Protein AF-L1INS4-F1 (afdb_monomer_lite)

Radius of gyration: 18.84 Å; chains: 1; bounding box: 46×42×59 Å

Sequence (218 aa):
MLQLSNEISPSQAQRFTLSLFDKLWEQYRQRVSYVRVYEDIVAKHQASFVNDHSPSMGIASIGRIFEALGYRAKECYQFEDKHLNAIYFQHPEPLFPKIFVSEIRVYELSEKNRNRILKSVSSHKSLLTDGLLQSIHNLHTTRSTSLDSLLERTLNCLQVVPWALPTLEDVQAVNEESQYAAWVLAVTIDVPVIWQGKVINCNWKYAYFELAQRDSFT

Foldseek 3Di:
DQDADDDDDDFLLRVLLVVLVVVVVVVLCVFVVCVVVVVVVCVVVVHDDAAAEDEFDDCVLVVLQVVLSQWDWDDWDADPVQQKIWTWIDHPRPRHHIYIYMDHPLVPDDPVLSVLLCVFCVQFDQLDDPVLSVVSNCSNVDPDDCSVVSSVSSSCNGQPDRTDAGAPVSLVVNCVVHVVSSVNSQRGQQRFHQDPNDTDTDRDPDDDDDDDDDDDDD

Organism: Guillardia theta (strain CCMP2712) (NCBI:txid905079)

Structure (mmCIF, N/CA/C/O backbone):
data_AF-L1INS4-F1
#
_entry.id   AF-L1INS4-F1
#
loop_
_atom_site.group_PDB
_atom_site.id
_atom_site.type_symbol
_atom_site.label_atom_id
_atom_site.label_alt_id
_atom_site.label_comp_id
_atom_site.label_asym_id
_atom_site.label_entity_id
_atom_site.label_seq_id
_atom_site.pdbx_PDB_ins_code
_atom_site.Cartn_x
_atom_site.Cartn_y
_atom_site.Cartn_z
_atom_site.occupancy
_atom_site.B_iso_or_equiv
_atom_site.auth_seq_id
_atom_site.auth_comp_id
_atom_site.auth_asym_id
_atom_site.auth_atom_id
_atom_site.pdbx_PDB_model_num
ATOM 1 N N . MET A 1 1 ? 5.019 -15.506 -13.479 1.00 40.00 1 MET A N 1
ATOM 2 C CA . MET A 1 1 ? 6.312 -15.111 -14.072 1.00 40.00 1 MET A CA 1
ATOM 3 C C . MET A 1 1 ? 5.994 -14.401 -15.377 1.00 40.00 1 MET A C 1
ATOM 5 O O . MET A 1 1 ? 5.561 -15.053 -16.319 1.00 40.00 1 MET A O 1
ATOM 9 N N . LEU A 1 2 ? 6.062 -13.069 -15.378 1.00 43.03 2 LEU A N 1
ATOM 10 C CA . LEU A 1 2 ? 5.780 -12.245 -16.556 1.00 43.03 2 LEU A CA 1
ATOM 11 C C . LEU A 1 2 ? 6.915 -12.453 -17.571 1.00 43.03 2 LEU A C 1
ATOM 13 O O . LEU A 1 2 ? 8.067 -12.151 -17.266 1.00 43.03 2 LEU A O 1
ATOM 17 N N . GLN A 1 3 ? 6.617 -13.002 -18.748 1.00 44.41 3 GLN A N 1
ATOM 18 C CA . GLN A 1 3 ? 7.576 -13.076 -19.852 1.00 44.41 3 GLN A CA 1
ATOM 19 C C . GLN A 1 3 ? 7.346 -11.883 -20.779 1.00 44.41 3 GLN A C 1
ATOM 21 O O . GLN A 1 3 ? 6.252 -11.708 -21.307 1.00 44.41 3 GLN A O 1
ATOM 26 N N . LEU A 1 4 ? 8.371 -11.041 -20.928 1.00 48.59 4 LEU A N 1
ATOM 27 C CA . LEU A 1 4 ? 8.355 -9.897 -21.839 1.00 48.59 4 LEU A CA 1
ATOM 28 C C . LEU A 1 4 ? 8.504 -10.368 -23.296 1.00 48.59 4 LEU A C 1
ATOM 30 O O . LEU A 1 4 ? 9.149 -11.383 -23.554 1.00 48.59 4 LEU A O 1
ATOM 34 N N . SER A 1 5 ? 7.894 -9.648 -24.241 1.00 47.28 5 SER A N 1
ATOM 35 C CA . SER A 1 5 ? 7.863 -9.988 -25.672 1.00 47.28 5 SER A CA 1
ATOM 36 C C . SER A 1 5 ? 9.255 -10.152 -26.308 1.00 47.28 5 SER A C 1
ATOM 38 O O . SER A 1 5 ? 10.192 -9.428 -25.978 1.00 47.28 5 SER A O 1
ATOM 40 N N . ASN A 1 6 ? 9.348 -11.059 -27.285 1.00 44.91 6 ASN A N 1
ATOM 41 C CA . ASN A 1 6 ? 10.567 -11.630 -27.883 1.00 44.91 6 ASN A CA 1
ATOM 42 C C . ASN A 1 6 ? 11.509 -10.705 -28.692 1.00 44.91 6 ASN A C 1
ATOM 44 O O . ASN A 1 6 ? 12.375 -11.232 -29.385 1.00 44.91 6 ASN A O 1
ATOM 48 N N . GLU A 1 7 ? 11.421 -9.373 -28.627 1.00 50.88 7 GLU A N 1
ATOM 49 C CA . GLU A 1 7 ? 12.251 -8.519 -29.507 1.00 50.88 7 GLU A CA 1
ATOM 50 C C . GLU A 1 7 ? 13.297 -7.635 -28.811 1.00 50.88 7 GLU A C 1
ATOM 52 O O . GLU A 1 7 ? 14.252 -7.225 -29.467 1.00 50.88 7 GLU A O 1
ATOM 57 N N . ILE A 1 8 ? 13.235 -7.401 -27.493 1.00 59.38 8 ILE A N 1
ATOM 58 C CA . ILE A 1 8 ? 14.279 -6.650 -26.768 1.00 59.38 8 ILE A CA 1
ATOM 59 C C . ILE A 1 8 ? 14.438 -7.218 -25.352 1.00 59.38 8 ILE A C 1
ATOM 61 O O . ILE A 1 8 ? 13.473 -7.313 -24.598 1.00 59.38 8 ILE A O 1
ATOM 65 N N . SER A 1 9 ? 15.667 -7.584 -24.966 1.00 73.88 9 SER A N 1
ATOM 66 C CA . SER A 1 9 ? 15.968 -7.978 -23.581 1.00 73.88 9 SER A CA 1
ATOM 67 C C . SER A 1 9 ? 15.621 -6.825 -22.629 1.00 73.88 9 SER A C 1
ATOM 69 O O . SER A 1 9 ? 16.040 -5.696 -22.900 1.00 73.88 9 SER A O 1
ATOM 71 N N . PRO A 1 10 ? 14.894 -7.065 -21.519 1.00 82.25 10 PRO A N 1
ATOM 72 C CA . PRO A 1 10 ? 14.460 -5.995 -20.628 1.00 82.25 10 PRO A CA 1
ATOM 73 C C . PRO A 1 10 ? 15.615 -5.108 -20.171 1.00 82.25 10 PRO A C 1
ATOM 75 O O . PRO A 1 10 ? 16.728 -5.577 -19.921 1.00 82.25 10 PRO A O 1
ATOM 78 N N . SER A 1 11 ? 15.353 -3.821 -19.981 1.00 89.25 11 SER A N 1
ATOM 79 C CA . SER A 1 11 ? 16.303 -2.929 -19.324 1.00 89.25 11 SER A CA 1
ATOM 80 C C . SER A 1 11 ? 16.544 -3.360 -17.871 1.00 89.25 11 SER A C 1
ATOM 82 O O . SER A 1 11 ? 15.780 -4.123 -17.274 1.00 89.25 11 SER A O 1
ATOM 84 N N . GLN A 1 12 ? 17.610 -2.850 -17.255 1.00 89.56 12 GLN A N 1
ATOM 85 C CA . GLN A 1 12 ? 17.873 -3.093 -15.835 1.00 89.56 12 GLN A CA 1
ATOM 86 C C . GLN A 1 12 ? 16.741 -2.583 -14.934 1.00 89.56 12 GLN A C 1
ATOM 88 O O . GLN A 1 12 ? 16.385 -3.261 -13.974 1.00 89.56 12 GLN A O 1
ATOM 93 N N . ALA A 1 13 ? 16.141 -1.439 -15.273 1.00 90.69 13 ALA A N 1
ATOM 94 C CA . ALA A 1 13 ? 14.985 -0.906 -14.560 1.00 90.69 13 ALA A CA 1
ATOM 95 C C . ALA A 1 13 ? 13.759 -1.823 -14.699 1.00 90.69 13 ALA A C 1
ATOM 97 O O . ALA A 1 13 ? 13.072 -2.087 -13.713 1.00 90.69 13 ALA A O 1
ATOM 98 N N . GLN A 1 14 ? 13.525 -2.380 -15.893 1.00 91.50 14 GLN A N 1
ATOM 99 C CA . GLN A 1 14 ? 12.444 -3.342 -16.116 1.00 91.50 14 GLN A CA 1
ATOM 100 C C . GLN A 1 14 ? 12.679 -4.640 -15.334 1.00 91.50 14 GLN A C 1
ATOM 102 O O . GLN A 1 14 ? 11.771 -5.100 -14.649 1.00 91.50 14 GLN A O 1
ATOM 107 N N . ARG A 1 15 ? 13.899 -5.197 -15.352 1.00 92.00 15 ARG A N 1
ATOM 108 C CA . ARG A 1 15 ? 14.247 -6.376 -14.536 1.00 92.00 15 ARG A CA 1
ATOM 109 C C . ARG A 1 15 ? 14.064 -6.120 -13.042 1.00 92.00 15 ARG A C 1
ATOM 111 O O . ARG A 1 15 ? 13.475 -6.946 -12.362 1.00 92.00 15 ARG A O 1
ATOM 118 N N . PHE A 1 16 ? 14.521 -4.972 -12.545 1.00 93.38 16 PHE A N 1
ATOM 119 C CA . PHE A 1 16 ? 14.327 -4.583 -11.147 1.00 93.38 16 PHE A CA 1
ATOM 120 C C . PHE A 1 16 ? 12.837 -4.498 -10.788 1.00 93.38 16 PHE A C 1
ATOM 122 O O . PHE A 1 16 ? 12.416 -5.018 -9.760 1.00 93.38 16 PHE A O 1
ATOM 129 N N . THR A 1 17 ? 12.034 -3.887 -11.662 1.00 92.19 17 THR A N 1
ATOM 130 C CA . THR A 1 17 ? 10.580 -3.758 -11.491 1.00 92.19 17 THR A CA 1
ATOM 131 C C . THR A 1 17 ? 9.889 -5.124 -11.476 1.00 92.19 17 THR A C 1
ATOM 133 O O . THR A 1 17 ? 9.035 -5.362 -10.626 1.00 92.19 17 THR A O 1
ATOM 136 N N . LEU A 1 18 ? 10.281 -6.044 -12.364 1.00 90.81 18 LEU A N 1
ATOM 137 C CA . LEU A 1 18 ? 9.795 -7.428 -12.355 1.00 90.81 18 LEU A CA 1
ATOM 138 C C . LEU A 1 18 ? 10.118 -8.121 -11.027 1.00 90.81 18 LEU A C 1
ATOM 140 O O . LEU A 1 18 ? 9.209 -8.634 -10.381 1.00 90.81 18 LEU A O 1
ATOM 144 N N . SER A 1 19 ? 11.376 -8.056 -10.577 1.00 92.19 19 SER A N 1
ATOM 145 C CA . SER A 1 19 ? 11.792 -8.642 -9.297 1.00 92.19 19 SER A CA 1
ATOM 146 C C . SER A 1 19 ? 11.030 -8.052 -8.106 1.00 92.19 19 SER A C 1
ATOM 148 O O . SER A 1 19 ? 10.690 -8.779 -7.174 1.00 92.19 19 SER A O 1
ATOM 150 N N . LEU A 1 20 ? 10.731 -6.749 -8.133 1.00 91.50 20 LEU A N 1
ATOM 151 C CA . LEU A 1 20 ? 9.909 -6.081 -7.122 1.00 91.50 20 LEU A CA 1
ATOM 152 C C . LEU A 1 20 ? 8.498 -6.672 -7.072 1.00 91.50 20 LEU A C 1
ATOM 154 O O . LEU A 1 20 ? 8.034 -7.035 -5.991 1.00 91.50 20 LEU A O 1
ATOM 158 N N . PHE A 1 21 ? 7.831 -6.822 -8.218 1.00 89.62 21 PHE A N 1
ATOM 159 C CA . PHE A 1 21 ? 6.502 -7.433 -8.263 1.00 89.62 21 PHE A CA 1
ATOM 160 C C . PHE A 1 21 ? 6.506 -8.906 -7.884 1.00 89.62 21 PHE A C 1
ATOM 162 O O . PHE A 1 21 ? 5.610 -9.329 -7.159 1.00 89.62 21 PHE A O 1
ATOM 169 N N . ASP A 1 22 ? 7.505 -9.674 -8.316 1.00 88.56 22 ASP A N 1
ATOM 170 C CA . ASP A 1 22 ? 7.624 -11.084 -7.944 1.00 88.56 22 ASP A CA 1
ATOM 171 C C . ASP A 1 22 ? 7.756 -11.228 -6.420 1.00 88.56 22 ASP A C 1
ATOM 173 O O . ASP A 1 22 ? 7.053 -12.034 -5.812 1.00 88.56 22 ASP A O 1
ATOM 177 N N . LYS A 1 23 ? 8.563 -10.381 -5.769 1.00 89.62 23 LYS A N 1
ATOM 178 C CA . LYS A 1 23 ? 8.715 -10.376 -4.304 1.00 89.62 23 LYS A CA 1
ATOM 179 C C . LYS A 1 23 ? 7.456 -9.912 -3.570 1.00 89.62 23 LYS A C 1
ATOM 181 O O . LYS A 1 23 ? 7.098 -10.495 -2.546 1.00 89.62 23 LYS A O 1
ATOM 186 N N . LEU A 1 24 ? 6.763 -8.893 -4.081 1.00 85.94 24 LEU A N 1
ATOM 187 C CA . LEU A 1 24 ? 5.468 -8.465 -3.537 1.00 85.94 24 LEU A CA 1
ATOM 188 C C . LEU A 1 24 ? 4.424 -9.585 -3.654 1.00 85.94 24 LEU A C 1
ATOM 190 O O . LEU A 1 24 ? 3.717 -9.871 -2.687 1.00 85.94 24 LEU A O 1
ATOM 194 N N . TRP A 1 25 ? 4.382 -10.268 -4.800 1.00 84.25 25 TRP A N 1
ATOM 195 C CA . TRP A 1 25 ? 3.496 -11.402 -5.042 1.00 84.25 25 TRP A CA 1
ATOM 196 C C . TRP A 1 25 ? 3.805 -12.580 -4.115 1.00 84.25 25 TRP A C 1
ATOM 198 O O . TRP A 1 25 ? 2.889 -13.113 -3.490 1.00 84.25 25 TRP A O 1
ATOM 208 N N . GLU A 1 26 ? 5.081 -12.954 -3.970 1.00 86.12 26 GLU A N 1
ATOM 209 C CA . GLU A 1 26 ? 5.544 -14.015 -3.064 1.00 86.12 26 GLU A CA 1
ATOM 210 C C . GLU A 1 26 ? 5.074 -13.793 -1.624 1.00 86.12 26 GLU A C 1
ATOM 212 O O . GLU A 1 26 ? 4.630 -14.731 -0.960 1.00 86.12 26 GLU A O 1
ATOM 217 N N . GLN A 1 27 ? 5.122 -12.556 -1.136 1.00 80.69 27 GLN A N 1
ATOM 218 C CA . GLN A 1 27 ? 4.629 -12.248 0.202 1.00 80.69 27 GLN A CA 1
ATOM 219 C C . GLN A 1 27 ? 3.107 -12.241 0.282 1.00 80.69 27 GLN A C 1
ATOM 221 O O . GLN A 1 27 ? 2.532 -12.756 1.243 1.00 80.69 27 GLN A O 1
ATOM 226 N N . TYR A 1 28 ? 2.441 -11.683 -0.726 1.00 80.62 28 TYR A N 1
ATOM 227 C CA . TYR A 1 28 ? 0.988 -11.655 -0.777 1.00 80.62 28 TYR A CA 1
ATOM 228 C C . TYR A 1 28 ? 0.399 -13.074 -0.732 1.00 80.62 28 TYR A C 1
ATOM 230 O O . TYR A 1 28 ? -0.433 -13.361 0.128 1.00 80.62 28 TYR A O 1
ATOM 238 N N . ARG A 1 29 ? 0.909 -14.011 -1.545 1.00 80.31 29 ARG A N 1
ATOM 239 C CA . ARG A 1 29 ? 0.463 -15.423 -1.559 1.00 80.31 29 ARG A CA 1
ATOM 240 C C . ARG A 1 29 ? 0.794 -16.210 -0.285 1.00 80.31 29 ARG A C 1
ATOM 242 O O . ARG A 1 29 ? 0.240 -17.288 -0.059 1.00 80.31 29 ARG A O 1
ATOM 249 N N . GLN A 1 30 ? 1.747 -15.739 0.521 1.00 81.50 30 GLN A N 1
ATOM 250 C CA . GLN A 1 30 ? 2.020 -16.319 1.839 1.00 81.50 30 GLN A CA 1
ATOM 251 C C . GLN A 1 30 ? 0.964 -15.889 2.854 1.00 81.50 30 GLN A C 1
ATOM 253 O O . GLN A 1 30 ? 0.577 -16.694 3.697 1.00 81.50 30 GLN A O 1
ATOM 258 N N . ARG A 1 31 ? 0.479 -14.648 2.749 1.00 73.94 31 ARG A N 1
ATOM 259 C CA . ARG A 1 31 ? -0.551 -14.090 3.631 1.00 73.94 31 ARG A CA 1
ATOM 260 C C . ARG A 1 31 ? -1.945 -14.579 3.228 1.00 73.94 31 ARG A C 1
ATOM 262 O O . ARG A 1 31 ? -2.702 -15.052 4.068 1.00 73.94 31 ARG A O 1
ATOM 269 N N . VAL A 1 32 ? -2.280 -14.522 1.942 1.00 76.06 32 VAL A N 1
ATOM 270 C CA . VAL A 1 32 ? -3.614 -14.860 1.428 1.00 76.06 32 VAL A CA 1
ATOM 271 C C . VAL A 1 32 ? -3.630 -16.301 0.929 1.00 76.06 32 VAL A C 1
ATOM 273 O O . VAL A 1 32 ? -3.412 -16.582 -0.246 1.00 76.06 32 VAL A O 1
ATOM 276 N N . SER A 1 33 ? -3.883 -17.240 1.841 1.00 73.06 33 SER A N 1
ATOM 277 C CA . SER A 1 33 ? -3.776 -18.682 1.575 1.00 73.06 33 SER A CA 1
ATOM 278 C C . SER A 1 33 ? -4.644 -19.178 0.411 1.00 73.06 33 SER A C 1
ATOM 280 O O . SER A 1 33 ? -4.233 -20.092 -0.304 1.00 73.06 33 SER A O 1
ATOM 282 N N . TYR A 1 34 ? -5.804 -18.558 0.170 1.00 73.25 34 TYR A N 1
ATOM 283 C CA . TYR A 1 34 ? -6.724 -18.963 -0.898 1.00 73.25 34 TYR A CA 1
ATOM 284 C C . TYR A 1 34 ? -6.196 -18.657 -2.313 1.00 73.25 34 TYR A C 1
ATOM 286 O O . TYR A 1 34 ? -6.628 -19.285 -3.275 1.00 73.25 34 TYR A O 1
ATOM 294 N N . VAL A 1 35 ? -5.199 -17.775 -2.459 1.00 76.88 35 VAL A N 1
ATOM 295 C CA . VAL A 1 35 ? -4.515 -17.528 -3.746 1.00 76.88 35 VAL A CA 1
ATOM 296 C C . VAL A 1 35 ? -3.962 -18.825 -4.335 1.00 76.88 35 VAL A C 1
ATOM 298 O O . VAL A 1 35 ? -4.064 -19.050 -5.537 1.00 76.88 35 VAL A O 1
ATOM 301 N N . ARG A 1 36 ? -3.454 -19.720 -3.481 1.00 76.62 36 ARG A N 1
ATOM 302 C CA . ARG A 1 36 ? -2.876 -21.003 -3.906 1.00 76.62 36 ARG A CA 1
ATOM 303 C C . ARG A 1 36 ? -3.899 -21.901 -4.598 1.00 76.62 36 ARG A C 1
ATOM 305 O O . ARG A 1 36 ? -3.557 -22.591 -5.548 1.00 76.62 36 ARG A O 1
ATOM 312 N N . VAL A 1 37 ? -5.162 -21.839 -4.168 1.00 79.25 37 VAL A N 1
ATOM 313 C CA . VAL A 1 37 ? -6.263 -22.585 -4.798 1.00 79.25 37 VAL A CA 1
ATOM 314 C C . VAL A 1 37 ? -6.447 -22.133 -6.247 1.00 79.25 37 VAL A C 1
ATOM 316 O O . VAL A 1 37 ? -6.607 -22.963 -7.138 1.00 79.25 37 VAL A O 1
ATOM 319 N N . TYR A 1 38 ? -6.381 -20.825 -6.502 1.00 76.88 38 TYR A N 1
ATOM 320 C CA . TYR A 1 38 ? -6.483 -20.284 -7.856 1.00 76.88 38 TYR A CA 1
ATOM 321 C C . TYR A 1 38 ? -5.240 -20.575 -8.697 1.00 76.88 38 TYR A C 1
ATOM 323 O O . TYR A 1 38 ? -5.382 -20.932 -9.864 1.00 76.88 38 TYR A O 1
ATOM 331 N N . GLU A 1 39 ? -4.039 -20.483 -8.122 1.00 79.44 39 GLU A N 1
ATOM 332 C CA . GLU A 1 39 ? -2.800 -20.852 -8.818 1.00 79.44 39 GLU A CA 1
ATOM 333 C C . GLU A 1 39 ? -2.837 -22.309 -9.300 1.00 79.44 39 GLU A C 1
ATOM 335 O O . GLU A 1 39 ? -2.500 -22.576 -10.453 1.00 79.44 39 GLU A O 1
ATOM 340 N N . ASP A 1 40 ? -3.324 -23.232 -8.466 1.00 80.94 40 ASP A N 1
ATOM 341 C CA . ASP A 1 40 ? -3.488 -24.639 -8.837 1.00 80.94 40 ASP A CA 1
ATOM 342 C C . ASP A 1 40 ? -4.489 -24.817 -9.989 1.00 80.94 40 ASP A C 1
ATOM 344 O O . ASP A 1 40 ? -4.259 -25.618 -10.899 1.00 80.94 40 ASP A O 1
ATOM 348 N N . ILE A 1 41 ? -5.604 -24.075 -9.978 1.00 81.19 41 ILE A N 1
ATOM 349 C CA . ILE A 1 41 ? -6.602 -24.105 -11.059 1.00 81.19 41 ILE A CA 1
ATOM 350 C C . ILE A 1 41 ? -5.994 -23.579 -12.364 1.00 81.19 41 ILE A C 1
ATOM 352 O O . ILE A 1 41 ? -6.137 -24.224 -13.402 1.00 81.19 41 ILE A O 1
ATOM 356 N N . VAL A 1 42 ? -5.295 -22.445 -12.321 1.00 79.25 42 VAL A N 1
ATOM 357 C CA . VAL A 1 42 ? -4.652 -21.817 -13.487 1.00 79.25 42 VAL A CA 1
ATOM 358 C C . VAL A 1 42 ? -3.583 -22.737 -14.080 1.00 79.25 42 VAL A C 1
ATOM 360 O O . VAL A 1 42 ? -3.587 -22.983 -15.288 1.00 79.25 42 VAL A O 1
ATOM 363 N N . ALA A 1 43 ? -2.729 -23.321 -13.233 1.00 78.56 43 ALA A N 1
ATOM 364 C CA . ALA A 1 43 ? -1.682 -24.249 -13.653 1.00 78.56 43 ALA A CA 1
ATOM 365 C C . ALA A 1 43 ? -2.256 -25.512 -14.314 1.00 78.56 43 ALA A C 1
ATOM 367 O O . ALA A 1 43 ? -1.760 -25.939 -15.358 1.00 78.56 43 ALA A O 1
ATOM 368 N N . LYS A 1 44 ? -3.340 -26.079 -13.762 1.00 82.81 44 LYS A N 1
ATOM 369 C CA . LYS A 1 44 ? -4.042 -27.233 -14.356 1.00 82.81 44 LYS A CA 1
ATOM 370 C C . LYS A 1 44 ? -4.555 -26.959 -15.769 1.00 82.81 44 LYS A C 1
ATOM 372 O O . LYS A 1 44 ? -4.594 -27.882 -16.575 1.00 82.81 44 LYS A O 1
ATOM 377 N N . HIS A 1 45 ? -4.922 -25.715 -16.071 1.00 82.06 45 HIS A N 1
ATOM 378 C CA . HIS A 1 45 ? -5.438 -25.311 -17.381 1.00 82.06 45 HIS A CA 1
ATOM 379 C C . HIS A 1 45 ? -4.361 -24.714 -18.301 1.00 82.06 45 HIS A C 1
ATOM 381 O O . HIS A 1 45 ? -4.706 -24.138 -19.328 1.00 82.06 45 HIS A O 1
ATOM 387 N N . GLN A 1 46 ? -3.070 -24.840 -17.954 1.00 77.81 46 GLN A N 1
ATOM 388 C CA . GLN A 1 46 ? -1.941 -24.289 -18.722 1.00 77.81 46 GLN A CA 1
ATOM 389 C C . GLN A 1 46 ? -2.062 -22.778 -19.009 1.00 77.81 46 GLN A C 1
ATOM 391 O O . GLN A 1 46 ? -1.519 -22.276 -19.992 1.00 77.81 46 GLN A O 1
ATOM 396 N N . ALA A 1 47 ? -2.765 -22.046 -18.143 1.00 70.12 47 ALA A N 1
ATOM 397 C CA . ALA A 1 47 ? -2.906 -20.600 -18.236 1.00 70.12 47 ALA A CA 1
ATOM 398 C C . ALA A 1 47 ? -1.815 -19.889 -17.414 1.00 70.12 47 ALA A C 1
ATOM 400 O O . ALA A 1 47 ? -1.189 -20.477 -16.529 1.00 70.12 47 ALA A O 1
ATOM 401 N N . SER A 1 48 ? -1.584 -18.605 -17.696 1.00 58.28 48 SER A N 1
ATOM 402 C CA . SER A 1 48 ? -0.623 -17.769 -16.968 1.00 58.28 48 SER A CA 1
ATOM 403 C C . SER A 1 48 ? -1.323 -16.678 -16.170 1.00 58.28 48 SER A C 1
ATOM 405 O O . SER A 1 48 ? -2.205 -15.994 -16.685 1.00 58.28 48 SER A O 1
ATOM 407 N N . PHE A 1 49 ? -0.878 -16.470 -14.933 1.00 58.16 49 PHE A N 1
ATOM 408 C CA . PHE A 1 49 ? -1.345 -15.375 -14.093 1.00 58.16 49 PHE A CA 1
ATOM 409 C C . PHE A 1 49 ? -0.588 -14.073 -14.395 1.00 58.16 49 PHE A C 1
ATOM 411 O O . PHE A 1 49 ? 0.646 -14.064 -14.469 1.00 58.16 49 PHE A O 1
ATOM 418 N N . VAL A 1 50 ? -1.338 -12.979 -14.526 1.00 56.81 50 VAL A N 1
ATOM 419 C CA . VAL A 1 50 ? -0.830 -11.613 -14.686 1.00 56.81 50 VAL A CA 1
ATOM 420 C C . VAL A 1 50 ? -1.442 -10.773 -13.571 1.00 56.81 50 VAL A C 1
ATOM 422 O O . VAL A 1 50 ? -2.662 -10.698 -13.456 1.00 56.81 50 VAL A O 1
ATOM 425 N N . ASN A 1 51 ? -0.594 -10.163 -12.740 1.00 53.16 51 ASN A N 1
ATOM 426 C CA . ASN A 1 51 ? -1.057 -9.209 -11.734 1.00 53.16 51 ASN A CA 1
ATOM 427 C C . ASN A 1 51 ? -1.733 -8.027 -12.440 1.00 53.16 51 ASN A C 1
ATOM 429 O O . ASN A 1 51 ? -1.172 -7.474 -13.383 1.00 53.16 51 ASN A O 1
ATOM 433 N N . ASP A 1 52 ? -2.921 -7.631 -11.987 1.00 38.50 52 ASP A N 1
ATOM 434 C CA . ASP A 1 52 ? -3.632 -6.484 -12.561 1.00 38.50 52 ASP A CA 1
ATOM 435 C C . ASP A 1 52 ? -3.328 -5.186 -11.796 1.00 38.50 52 ASP A C 1
ATOM 437 O O . ASP A 1 52 ? -3.040 -4.169 -12.434 1.00 38.50 52 ASP A O 1
ATOM 441 N N . HIS A 1 53 ? -3.336 -5.246 -10.455 1.00 57.31 53 HIS A N 1
ATOM 442 C CA . HIS A 1 53 ? -3.049 -4.135 -9.542 1.00 57.31 53 HIS A CA 1
ATOM 443 C C . HIS A 1 53 ? -2.557 -4.593 -8.153 1.00 57.31 53 HIS A C 1
ATOM 445 O O . HIS A 1 53 ? -2.684 -5.759 -7.792 1.00 57.31 53 HIS A O 1
ATOM 451 N N . SER A 1 54 ? -1.969 -3.673 -7.371 1.00 38.84 54 SER A N 1
ATOM 452 C CA . SER A 1 54 ? -1.490 -3.913 -5.997 1.00 38.84 54 SER A CA 1
ATOM 453 C C . SER A 1 54 ? -1.745 -2.689 -5.098 1.00 38.84 54 SER A C 1
ATOM 455 O O . SER A 1 54 ? -1.276 -1.606 -5.454 1.00 38.84 54 SER A O 1
ATOM 457 N N . PRO A 1 55 ? -2.405 -2.834 -3.931 1.00 39.72 55 PRO A N 1
ATOM 458 C CA . PRO A 1 55 ? -2.612 -1.744 -2.973 1.00 39.72 55 PRO A CA 1
ATOM 459 C C . PRO A 1 55 ? -1.392 -1.526 -2.060 1.00 39.72 55 PRO A C 1
ATOM 461 O O . PRO A 1 55 ? -0.631 -2.456 -1.795 1.00 39.72 55 PRO A O 1
ATOM 464 N N . SER A 1 56 ? -1.200 -0.304 -1.554 1.00 44.38 56 SER A N 1
ATOM 465 C CA . SER A 1 56 ? -0.284 0.051 -0.444 1.00 44.38 56 SER A CA 1
ATOM 466 C C . SER A 1 56 ? -0.591 1.493 0.045 1.00 44.38 56 SER A C 1
ATOM 468 O O . SER A 1 56 ? -1.413 2.116 -0.609 1.00 44.38 56 SER A O 1
ATOM 470 N N . MET A 1 57 ? 0.016 1.965 1.166 1.00 59.22 57 MET A N 1
ATOM 471 C CA . MET A 1 57 ? 0.125 3.336 1.790 1.00 59.22 57 MET A CA 1
ATOM 472 C C . MET A 1 57 ? -0.476 4.604 1.089 1.00 59.22 57 MET A C 1
ATOM 474 O O . MET A 1 57 ? -1.051 4.576 0.017 1.00 59.22 57 MET A O 1
ATOM 478 N N . GLY A 1 58 ? -0.329 5.793 1.697 1.00 70.81 58 GLY A N 1
ATOM 479 C CA . GLY A 1 58 ? -0.801 7.053 1.091 1.00 70.81 58 GLY A CA 1
ATOM 480 C C . GLY A 1 58 ? -0.295 7.269 -0.346 1.00 70.81 58 GLY A C 1
ATOM 481 O O . GLY A 1 58 ? 0.860 6.950 -0.661 1.00 70.81 58 GLY A O 1
ATOM 482 N N . ILE A 1 59 ? -1.153 7.839 -1.198 1.00 81.12 59 ILE A N 1
ATOM 483 C CA . ILE A 1 59 ? -0.983 7.907 -2.659 1.00 81.12 59 ILE A CA 1
ATOM 484 C C . ILE A 1 59 ? 0.352 8.551 -3.038 1.00 81.12 59 ILE A C 1
ATOM 486 O O . ILE A 1 59 ? 1.073 8.036 -3.893 1.00 81.12 59 ILE A O 1
ATOM 490 N N . ALA A 1 60 ? 0.726 9.637 -2.358 1.00 84.44 60 ALA A N 1
ATOM 491 C CA . ALA A 1 60 ? 1.952 10.377 -2.645 1.00 84.44 60 ALA A CA 1
ATOM 492 C C . ALA A 1 60 ? 3.232 9.548 -2.424 1.00 84.44 60 ALA A C 1
ATOM 494 O O . ALA A 1 60 ? 4.151 9.598 -3.239 1.00 84.44 60 ALA A O 1
ATOM 495 N N . SER A 1 61 ? 3.316 8.776 -1.338 1.00 81.69 61 SER A N 1
ATOM 496 C CA . SER A 1 61 ? 4.541 8.039 -0.997 1.00 81.69 61 SER A CA 1
ATOM 497 C C . SER A 1 61 ? 4.804 6.900 -1.979 1.00 81.69 61 SER A C 1
ATOM 499 O O . SER A 1 61 ? 5.926 6.722 -2.447 1.00 81.69 61 SER A O 1
ATOM 501 N N . ILE A 1 62 ? 3.765 6.148 -2.331 1.00 85.12 62 ILE A N 1
ATOM 502 C CA . ILE A 1 62 ? 3.891 5.020 -3.259 1.00 85.12 62 ILE A CA 1
ATOM 503 C C . ILE A 1 62 ? 3.986 5.474 -4.696 1.00 85.12 62 ILE A C 1
ATOM 505 O O . ILE A 1 62 ? 4.795 4.927 -5.447 1.00 85.12 62 ILE A O 1
ATOM 509 N N . GLY A 1 63 ? 3.205 6.494 -5.060 1.00 89.25 63 GLY A N 1
ATOM 510 C CA . GLY A 1 63 ? 3.265 7.103 -6.379 1.00 89.25 63 GLY A CA 1
ATOM 511 C C . GLY A 1 63 ? 4.702 7.451 -6.744 1.00 89.25 63 GLY A C 1
ATOM 512 O O . GLY A 1 63 ? 5.186 6.998 -7.774 1.00 89.25 63 GLY A O 1
ATOM 513 N N . ARG A 1 64 ? 5.442 8.101 -5.833 1.00 91.62 64 ARG A N 1
ATOM 514 C CA . ARG A 1 64 ? 6.854 8.464 -6.048 1.00 91.62 64 ARG A CA 1
ATOM 515 C C . ARG A 1 64 ? 7.770 7.266 -6.323 1.00 91.62 64 ARG A C 1
ATOM 517 O O . ARG A 1 64 ? 8.662 7.375 -7.163 1.00 91.62 64 ARG A O 1
ATOM 524 N N . ILE A 1 65 ? 7.576 6.130 -5.641 1.00 92.44 65 ILE A N 1
ATOM 525 C CA . ILE A 1 65 ? 8.374 4.909 -5.875 1.00 92.44 65 ILE A CA 1
ATOM 526 C C . ILE A 1 65 ? 8.136 4.401 -7.298 1.00 92.44 65 ILE A C 1
ATOM 528 O O . ILE A 1 65 ? 9.087 4.148 -8.037 1.00 92.44 65 ILE A O 1
ATOM 532 N N . PHE A 1 66 ? 6.873 4.278 -7.701 1.00 93.69 66 PHE A N 1
ATOM 533 C CA . PHE A 1 66 ? 6.539 3.746 -9.019 1.00 93.69 66 PHE A CA 1
ATOM 534 C C . PHE A 1 66 ? 6.816 4.741 -10.149 1.00 93.69 66 PHE A C 1
ATOM 536 O O . PHE A 1 66 ? 7.242 4.335 -11.229 1.00 93.69 66 PHE A O 1
ATOM 543 N N . GLU A 1 67 ? 6.684 6.043 -9.911 1.00 95.00 67 GLU A N 1
ATOM 544 C CA . GLU A 1 67 ? 7.114 7.088 -10.845 1.00 95.00 67 GLU A CA 1
ATOM 545 C C . GLU A 1 67 ? 8.617 7.018 -11.126 1.00 95.00 67 GLU A C 1
ATOM 547 O O . GLU A 1 67 ? 9.027 7.114 -12.289 1.00 95.00 67 GLU A O 1
ATOM 552 N N . ALA A 1 68 ? 9.436 6.772 -10.095 1.00 94.62 68 ALA A N 1
ATOM 553 C CA . ALA A 1 68 ? 10.870 6.532 -10.253 1.00 94.62 68 ALA A CA 1
ATOM 554 C C . ALA A 1 68 ? 11.164 5.265 -11.080 1.00 94.62 68 ALA A C 1
ATOM 5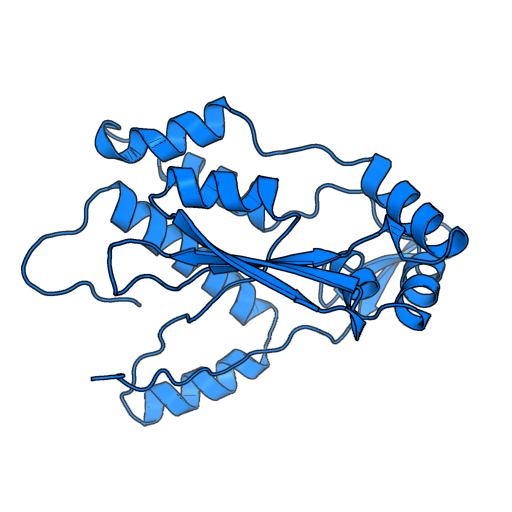56 O O . ALA A 1 68 ? 12.171 5.225 -11.784 1.00 94.62 68 ALA A O 1
ATOM 557 N N . LEU A 1 69 ? 10.262 4.276 -11.059 1.00 94.62 69 LEU A N 1
ATOM 558 C CA . LEU A 1 69 ? 10.297 3.068 -11.898 1.00 94.62 69 LEU A CA 1
ATOM 559 C C . LEU A 1 69 ? 9.688 3.265 -13.299 1.00 94.62 69 LEU A C 1
ATOM 561 O O . LEU A 1 69 ? 9.584 2.306 -14.056 1.00 94.62 69 LEU A O 1
ATOM 565 N N . GLY A 1 70 ? 9.287 4.484 -13.668 1.00 95.00 70 GLY A N 1
ATOM 566 C CA . GLY A 1 70 ? 8.770 4.795 -15.005 1.00 95.00 70 GLY A CA 1
ATOM 567 C C . GLY A 1 70 ? 7.246 4.757 -15.143 1.00 95.00 70 GLY A C 1
ATOM 568 O O . GLY A 1 70 ? 6.735 5.015 -16.233 1.00 95.00 70 GLY A O 1
ATOM 569 N N . TYR A 1 71 ? 6.502 4.506 -14.063 1.00 95.12 71 TYR A N 1
ATOM 570 C CA . TYR A 1 71 ? 5.045 4.636 -14.072 1.00 95.12 71 TYR A CA 1
ATOM 571 C C . TYR A 1 71 ? 4.606 6.100 -14.149 1.00 95.12 71 TYR A C 1
ATOM 573 O O . TYR A 1 71 ? 5.356 7.025 -13.826 1.00 95.12 71 TYR A O 1
ATOM 581 N N . ARG A 1 72 ? 3.362 6.324 -14.573 1.00 96.50 72 ARG A N 1
ATOM 582 C CA . ARG A 1 72 ? 2.707 7.636 -14.555 1.00 96.50 72 ARG A CA 1
ATOM 583 C C . ARG A 1 72 ? 1.309 7.514 -13.975 1.00 96.50 72 ARG A C 1
ATOM 585 O O . ARG A 1 72 ? 0.598 6.578 -14.339 1.00 96.50 72 ARG A O 1
ATOM 592 N N . ALA A 1 73 ? 0.922 8.466 -13.128 1.00 94.06 73 ALA A N 1
ATOM 593 C CA . ALA A 1 73 ? -0.471 8.648 -12.737 1.00 94.06 73 ALA A CA 1
ATOM 594 C C . ALA A 1 73 ? -1.328 8.872 -13.991 1.00 94.06 73 ALA A C 1
ATOM 596 O O . ALA A 1 73 ? -0.905 9.568 -14.921 1.00 94.06 73 ALA A O 1
ATOM 597 N N . LYS A 1 74 ? -2.501 8.243 -14.038 1.00 94.56 74 LYS A N 1
ATOM 598 C CA . LYS A 1 74 ? -3.403 8.317 -15.191 1.00 94.56 74 LYS A CA 1
ATOM 599 C C . LYS A 1 74 ? -4.732 8.948 -14.835 1.00 94.56 74 LYS A C 1
ATOM 601 O O . LYS A 1 74 ? -5.059 9.989 -15.391 1.00 94.56 74 LYS A O 1
ATOM 606 N N . GLU A 1 75 ? -5.466 8.348 -13.907 1.00 92.75 75 GLU A N 1
ATOM 607 C CA . GLU A 1 75 ? -6.772 8.857 -13.487 1.00 92.75 75 GLU A CA 1
ATOM 608 C C . GLU A 1 75 ? -6.907 8.811 -11.972 1.00 92.75 75 GLU A C 1
ATOM 610 O O . GLU A 1 75 ? -6.311 7.961 -11.298 1.00 92.75 75 GLU A O 1
ATOM 615 N N . CYS A 1 76 ? -7.720 9.740 -11.475 1.00 92.56 76 CYS A N 1
ATOM 616 C CA . CYS A 1 76 ? -8.095 9.867 -10.080 1.00 92.56 76 CYS A CA 1
ATOM 617 C C . CYS A 1 76 ? -9.542 9.405 -9.903 1.00 92.56 76 CYS A C 1
ATOM 619 O O . CYS A 1 76 ? -10.412 9.761 -10.697 1.00 92.56 76 CYS A O 1
ATOM 621 N N . TYR A 1 77 ? -9.802 8.682 -8.823 1.00 92.62 77 TYR A N 1
ATOM 622 C CA . TYR A 1 77 ? -11.127 8.232 -8.425 1.00 92.62 77 TYR A CA 1
ATOM 623 C C . TYR A 1 77 ? -11.466 8.767 -7.042 1.00 92.62 77 TYR A C 1
ATOM 625 O O . TYR A 1 77 ? -10.596 8.890 -6.176 1.00 92.62 77 TYR A O 1
ATOM 633 N N . GLN A 1 78 ? -12.749 9.034 -6.839 1.00 93.81 78 GLN A N 1
ATOM 634 C CA . GLN A 1 78 ? -13.322 9.397 -5.554 1.00 93.81 78 GLN A CA 1
ATOM 635 C C . GLN A 1 78 ? -14.439 8.410 -5.243 1.00 93.81 78 GLN A C 1
ATOM 637 O O . GLN A 1 78 ? -15.322 8.173 -6.067 1.00 93.81 78 GLN A O 1
ATOM 642 N N . PHE A 1 79 ? -14.380 7.813 -4.060 1.00 92.12 79 PHE A N 1
ATOM 643 C CA . PHE A 1 79 ? -15.406 6.919 -3.548 1.00 92.12 79 PHE A CA 1
ATOM 644 C C . PHE A 1 79 ? -16.053 7.599 -2.350 1.00 92.12 79 PHE A C 1
ATOM 646 O O . PHE A 1 79 ? -15.634 7.381 -1.213 1.00 92.12 79 PHE A O 1
ATOM 653 N N . GLU A 1 80 ? -17.047 8.442 -2.628 1.00 91.88 80 GLU A N 1
ATOM 654 C CA . GLU A 1 80 ? -17.708 9.287 -1.627 1.00 91.88 80 GLU A CA 1
ATOM 655 C C . GLU A 1 80 ? -18.252 8.467 -0.453 1.00 91.88 80 GLU A C 1
ATOM 657 O O . GLU A 1 80 ? -17.877 8.715 0.689 1.00 91.88 80 GLU A O 1
ATOM 662 N N . ASP A 1 81 ? -19.001 7.399 -0.738 1.00 90.38 81 ASP A N 1
ATOM 663 C CA . ASP A 1 81 ? -19.594 6.526 0.287 1.00 90.38 81 ASP A CA 1
ATOM 664 C C . ASP A 1 81 ? -18.557 5.830 1.183 1.00 90.38 81 ASP A C 1
ATOM 666 O O . ASP A 1 81 ? -18.874 5.365 2.275 1.00 90.38 81 ASP A O 1
ATOM 670 N N . LYS A 1 82 ? -17.314 5.703 0.705 1.00 87.50 82 LYS A N 1
ATOM 671 C CA . LYS A 1 82 ? -16.221 5.028 1.419 1.00 87.50 82 LYS A CA 1
ATOM 672 C C . LYS A 1 82 ? -15.203 6.011 1.998 1.00 87.50 82 LYS A C 1
ATOM 674 O O . LYS A 1 82 ? -14.250 5.567 2.641 1.00 87.50 82 LYS A O 1
ATOM 679 N N . HIS A 1 83 ? -15.374 7.311 1.756 1.00 91.94 83 HIS A N 1
ATOM 680 C CA . HIS A 1 83 ? -14.410 8.360 2.078 1.00 91.94 83 HIS A CA 1
ATOM 681 C C . HIS A 1 83 ? -13.011 8.088 1.499 1.00 91.94 83 HIS A C 1
ATOM 683 O O . HIS A 1 83 ? -12.010 8.343 2.166 1.00 91.94 83 HIS A O 1
ATOM 689 N N . LEU A 1 84 ? -12.906 7.535 0.283 1.00 92.44 84 LEU A N 1
ATOM 690 C CA . LEU A 1 84 ? -11.611 7.192 -0.329 1.00 92.44 84 LEU A CA 1
ATOM 691 C C . LEU A 1 84 ? -11.295 8.066 -1.537 1.00 92.44 84 LEU A C 1
ATOM 693 O O . LEU A 1 84 ? -12.156 8.322 -2.376 1.00 92.44 84 LEU A O 1
ATOM 697 N N . ASN A 1 85 ? -10.019 8.403 -1.679 1.00 91.88 85 ASN A N 1
ATOM 698 C CA . ASN A 1 85 ? -9.434 8.806 -2.951 1.00 91.88 85 ASN A CA 1
ATOM 699 C C . ASN A 1 85 ? -8.599 7.649 -3.495 1.00 91.88 85 ASN A C 1
ATOM 701 O O . ASN A 1 85 ? -8.047 6.862 -2.724 1.00 91.88 85 ASN A O 1
ATOM 705 N N . ALA A 1 86 ? -8.459 7.559 -4.810 1.00 91.31 86 ALA A N 1
ATOM 706 C CA . ALA A 1 86 ? -7.509 6.646 -5.422 1.00 91.31 86 ALA A CA 1
ATOM 707 C C . ALA A 1 86 ? -6.900 7.217 -6.697 1.00 91.31 86 ALA A C 1
ATOM 709 O O . ALA A 1 86 ? -7.514 8.033 -7.379 1.00 91.31 86 ALA A O 1
ATOM 710 N N . ILE A 1 87 ? -5.704 6.751 -7.035 1.00 90.38 87 ILE A N 1
ATOM 711 C CA . ILE A 1 87 ? -5.054 7.004 -8.318 1.00 90.38 87 ILE A CA 1
ATOM 712 C C . ILE A 1 87 ? -4.565 5.672 -8.864 1.00 90.38 87 ILE A C 1
ATOM 714 O O . ILE A 1 87 ? -3.966 4.882 -8.126 1.00 90.38 87 ILE A O 1
ATOM 718 N N . TYR A 1 88 ? -4.777 5.439 -10.161 1.00 91.38 88 TYR A N 1
ATOM 719 C CA . TYR A 1 88 ? -4.052 4.374 -10.841 1.00 91.38 88 TYR A CA 1
ATOM 720 C C . TYR A 1 88 ? -2.837 4.904 -11.596 1.00 91.38 88 TYR A C 1
ATOM 722 O O . TYR A 1 88 ? -2.871 5.947 -12.256 1.00 91.38 88 TYR A O 1
ATOM 730 N N . PHE A 1 89 ? -1.761 4.136 -11.513 1.00 91.38 89 PHE A N 1
ATOM 731 C CA . PHE A 1 89 ? -0.514 4.355 -12.213 1.00 91.38 89 PHE A CA 1
ATOM 732 C C . PHE A 1 89 ? -0.357 3.297 -13.301 1.00 91.38 89 PHE A C 1
ATOM 734 O O . PHE A 1 89 ? -0.699 2.127 -13.112 1.00 91.38 89 PHE A O 1
ATOM 741 N N . GLN A 1 90 ? 0.188 3.699 -14.443 1.00 93.75 90 GLN A N 1
ATOM 742 C CA . GLN A 1 90 ? 0.439 2.812 -15.573 1.00 93.75 90 GLN A CA 1
ATOM 743 C C . GLN A 1 90 ? 1.857 3.007 -16.102 1.00 93.75 90 GLN A C 1
ATOM 745 O O . GLN A 1 90 ? 2.319 4.141 -16.259 1.00 93.75 90 GLN A O 1
ATOM 750 N N . HIS A 1 91 ? 2.529 1.898 -16.395 1.00 94.12 91 HIS A N 1
ATOM 751 C CA . HIS A 1 91 ? 3.825 1.893 -17.062 1.00 94.12 91 HIS A CA 1
ATOM 752 C C . HIS A 1 91 ? 3.641 1.831 -18.595 1.00 94.12 91 HIS A C 1
ATOM 754 O O . HIS A 1 91 ? 2.673 1.228 -19.060 1.00 94.12 91 HIS A O 1
ATOM 760 N N . PRO A 1 92 ? 4.524 2.458 -19.401 1.00 91.69 92 PRO A N 1
ATOM 761 C CA . PRO A 1 92 ? 4.447 2.394 -20.867 1.00 91.69 92 PRO A CA 1
ATOM 762 C C . PRO A 1 92 ? 4.596 0.974 -21.440 1.00 91.69 92 PRO A C 1
ATOM 764 O O . PRO A 1 92 ? 3.946 0.655 -22.426 1.00 91.69 92 PRO A O 1
ATOM 767 N N . GLU A 1 93 ? 5.429 0.130 -20.823 1.00 89.12 93 GLU A N 1
ATOM 768 C CA . GLU A 1 93 ? 5.491 -1.321 -21.087 1.00 89.12 93 GLU A CA 1
ATOM 769 C C . GLU A 1 93 ? 4.137 -2.001 -20.776 1.00 89.12 93 GLU A C 1
ATOM 771 O O . GLU A 1 93 ? 3.767 -2.058 -19.598 1.00 89.12 93 GLU A O 1
ATOM 776 N N . PRO A 1 94 ? 3.410 -2.536 -21.779 1.00 82.69 94 PRO A N 1
ATOM 777 C CA . PRO A 1 94 ? 2.047 -3.048 -21.607 1.00 82.69 94 PRO A CA 1
ATOM 778 C C . PRO A 1 94 ? 1.924 -4.276 -20.702 1.00 82.69 94 PRO A C 1
ATOM 780 O O . PRO A 1 94 ? 0.852 -4.524 -20.154 1.00 82.69 94 PRO A O 1
ATOM 783 N N . LEU A 1 95 ? 2.999 -5.056 -20.566 1.00 80.50 95 LEU A N 1
ATOM 784 C CA . LEU A 1 95 ? 3.003 -6.292 -19.782 1.00 80.50 95 LEU A CA 1
ATOM 785 C C . LEU A 1 95 ? 3.147 -6.059 -18.276 1.00 80.50 95 LEU A C 1
ATOM 787 O O . LEU A 1 95 ? 2.981 -6.994 -17.491 1.00 80.50 95 LEU A O 1
ATOM 791 N N . PHE A 1 96 ? 3.456 -4.833 -17.855 1.00 85.75 96 PHE A N 1
ATOM 792 C CA . PHE A 1 96 ? 3.469 -4.504 -16.441 1.00 85.75 96 PHE A CA 1
ATOM 793 C C . PHE A 1 96 ? 2.057 -4.280 -15.884 1.00 85.75 96 PHE A C 1
ATOM 795 O O . PHE A 1 96 ? 1.198 -3.720 -16.575 1.00 85.75 96 PHE A O 1
ATOM 802 N N . PRO A 1 97 ? 1.817 -4.680 -14.619 1.00 86.69 97 PRO A N 1
ATOM 803 C CA . PRO A 1 97 ? 0.539 -4.446 -13.956 1.00 86.69 97 PRO A CA 1
ATOM 804 C C . PRO A 1 97 ? 0.238 -2.944 -13.909 1.00 86.69 97 PRO A C 1
ATOM 806 O O . PRO A 1 97 ? 1.147 -2.118 -13.830 1.00 86.69 97 PRO A O 1
ATOM 809 N N . LYS A 1 98 ? -1.045 -2.569 -13.895 1.00 88.44 98 LYS A N 1
ATOM 810 C CA . LYS A 1 98 ? -1.399 -1.228 -13.407 1.00 88.44 98 LYS A CA 1
ATOM 811 C C . LYS A 1 98 ? -1.189 -1.228 -11.893 1.00 88.44 98 LYS A C 1
ATOM 813 O O . LYS A 1 98 ? -1.044 -2.275 -11.279 1.00 88.44 98 LYS A O 1
ATOM 818 N N . ILE A 1 99 ? -1.140 -0.067 -11.261 1.00 88.12 99 ILE A N 1
ATOM 819 C CA . ILE A 1 99 ? -1.010 0.008 -9.802 1.00 88.12 99 ILE A CA 1
ATOM 820 C C . ILE A 1 99 ? -2.098 0.919 -9.304 1.00 88.12 99 ILE A C 1
ATOM 822 O O . ILE A 1 99 ? -2.129 2.083 -9.680 1.00 88.12 99 ILE A O 1
ATOM 826 N N . PHE A 1 100 ? -2.988 0.384 -8.482 1.00 87.75 100 PHE A N 1
ATOM 827 C CA . PHE A 1 100 ? -4.097 1.129 -7.921 1.00 87.75 100 PHE A CA 1
ATOM 828 C C . PHE A 1 100 ? -3.786 1.440 -6.462 1.00 87.75 100 PHE A C 1
ATOM 830 O O . PHE A 1 100 ? -3.651 0.529 -5.646 1.00 87.75 100 PHE A O 1
ATOM 837 N N . VAL A 1 101 ? -3.638 2.724 -6.146 1.00 86.19 101 VAL A N 1
ATOM 838 C CA . VAL A 1 101 ? -3.303 3.187 -4.799 1.00 86.19 101 VAL A CA 1
ATOM 839 C C . VAL A 1 101 ? -4.466 4.011 -4.283 1.00 86.19 101 VAL A C 1
ATOM 841 O O . VAL A 1 101 ? -4.844 4.998 -4.911 1.00 86.19 101 VAL A O 1
ATOM 844 N N . SER A 1 102 ? -5.030 3.604 -3.150 1.00 88.69 102 SER A N 1
ATOM 845 C CA . SER A 1 102 ? -6.139 4.291 -2.494 1.00 88.69 102 SER A CA 1
ATOM 846 C C . SER A 1 102 ? -5.749 4.785 -1.107 1.00 88.69 102 SER A C 1
ATOM 848 O O . SER A 1 102 ? -4.958 4.165 -0.398 1.00 88.69 102 SER A O 1
ATOM 850 N N . GLU A 1 103 ? -6.352 5.884 -0.677 1.00 87.25 103 GLU A N 1
ATOM 851 C CA . GLU A 1 103 ? -6.166 6.451 0.653 1.00 87.25 103 GLU A CA 1
ATOM 852 C C . GLU A 1 103 ? -7.493 6.923 1.244 1.00 87.25 103 GLU A C 1
ATOM 854 O O . GLU A 1 103 ? -8.400 7.348 0.529 1.00 87.25 103 GLU A O 1
ATOM 859 N N . ILE A 1 104 ? -7.599 6.835 2.569 1.00 89.69 104 ILE A N 1
ATOM 860 C CA . ILE A 1 104 ? -8.771 7.275 3.325 1.00 89.69 104 ILE A CA 1
ATOM 861 C C . ILE A 1 104 ? -8.694 8.780 3.600 1.00 89.69 104 ILE A C 1
ATOM 863 O O . ILE A 1 104 ? -7.678 9.293 4.075 1.00 89.69 104 ILE A O 1
ATOM 867 N N . ARG A 1 105 ? -9.798 9.490 3.359 1.00 91.00 105 ARG A N 1
ATOM 868 C CA . ARG A 1 105 ? -10.012 10.897 3.712 1.00 91.00 105 ARG A CA 1
ATOM 869 C C . ARG A 1 105 ? -10.279 11.002 5.213 1.00 91.00 105 ARG A C 1
ATOM 871 O O . ARG A 1 105 ? -11.399 11.219 5.655 1.00 91.00 105 ARG A O 1
ATOM 878 N N . VAL A 1 106 ? -9.225 10.839 6.018 1.00 88.12 106 VAL A N 1
ATOM 879 C CA . VAL A 1 106 ? -9.291 10.817 7.498 1.00 88.12 106 VAL A CA 1
ATOM 880 C C . VAL A 1 106 ? -10.021 12.036 8.086 1.00 88.12 106 VAL A C 1
ATOM 882 O O . VAL A 1 106 ? -10.613 11.949 9.158 1.00 88.12 106 VAL A O 1
ATOM 885 N N . TYR A 1 107 ? -9.989 13.178 7.398 1.00 89.38 107 TYR A N 1
ATOM 886 C CA . TYR A 1 107 ? -10.665 14.403 7.824 1.00 89.38 107 TYR A CA 1
ATOM 887 C C . TYR A 1 107 ? -12.200 14.332 7.754 1.00 89.38 107 TYR A C 1
ATOM 889 O O . TYR A 1 107 ? -12.845 15.132 8.428 1.00 89.38 107 TYR A O 1
ATOM 897 N N . GLU A 1 108 ? -12.767 13.388 7.000 1.00 92.94 108 GLU A N 1
ATOM 898 C CA . GLU A 1 108 ? -14.217 13.154 6.893 1.00 92.94 108 GLU A CA 1
ATOM 899 C C . GLU A 1 108 ? -14.746 12.178 7.947 1.00 92.94 108 GLU A C 1
ATOM 901 O O . GLU A 1 108 ? -15.955 12.075 8.125 1.00 92.94 108 GLU A O 1
ATOM 906 N N . LEU A 1 109 ? -13.854 11.494 8.670 1.00 91.81 109 LEU A N 1
ATOM 907 C CA . LEU A 1 109 ? -14.236 10.627 9.780 1.00 91.81 109 LEU A CA 1
ATOM 908 C C . LEU A 1 109 ? -14.577 11.448 11.029 1.00 91.81 109 LEU A C 1
ATOM 910 O O . LEU A 1 109 ? -14.110 12.580 11.216 1.00 91.81 109 LEU A O 1
ATOM 914 N N . SER A 1 110 ? -15.334 10.831 11.933 1.00 96.38 110 SER A N 1
ATOM 915 C CA . SER A 1 110 ? -15.655 11.374 13.245 1.00 96.38 110 SER A CA 1
ATOM 916 C C . SER A 1 110 ? -14.389 11.815 13.977 1.00 96.38 110 SER A C 1
ATOM 918 O O . SER A 1 110 ? -13.340 11.170 13.911 1.00 96.38 110 SER A O 1
ATOM 920 N N . GLU A 1 111 ? -14.477 12.913 14.731 1.00 96.12 111 GLU A N 1
ATOM 921 C CA . GLU A 1 111 ? -13.324 13.451 15.461 1.00 96.12 111 GLU A CA 1
ATOM 922 C C . GLU A 1 111 ? -12.672 12.393 16.365 1.00 96.12 111 GLU A C 1
ATOM 924 O O . GLU A 1 111 ? -11.446 12.294 16.434 1.00 96.12 111 GLU A O 1
ATOM 929 N N . LYS A 1 112 ? -13.494 11.550 17.000 1.00 95.75 112 LYS A N 1
ATOM 930 C CA . LYS A 1 112 ? -13.033 10.453 17.851 1.00 95.75 112 LYS A CA 1
ATOM 931 C C . LYS A 1 112 ? -12.167 9.464 17.067 1.00 95.75 112 LYS A C 1
ATOM 933 O O . LYS A 1 112 ? -11.046 9.192 17.491 1.00 95.75 112 LYS A O 1
ATOM 938 N N . ASN A 1 113 ? -12.643 8.948 15.932 1.00 93.75 113 ASN A N 1
ATOM 939 C CA . ASN A 1 113 ? -11.895 7.957 15.152 1.00 93.75 113 ASN A CA 1
ATOM 940 C C . ASN A 1 113 ? -10.719 8.572 14.391 1.00 93.75 113 ASN A C 1
ATOM 942 O O . ASN A 1 113 ? -9.646 7.969 14.344 1.00 93.75 113 ASN A O 1
ATOM 946 N N . ARG A 1 114 ? -10.851 9.813 13.915 1.00 92.31 114 ARG A N 1
ATOM 947 C CA . ARG A 1 114 ? -9.726 10.601 13.403 1.00 92.31 114 ARG A CA 1
ATOM 948 C C . ARG A 1 114 ? -8.598 10.692 14.430 1.00 92.31 114 ARG A C 1
ATOM 950 O O . ARG A 1 114 ? -7.454 10.394 14.097 1.00 92.31 114 ARG A O 1
ATOM 957 N N . ASN A 1 115 ? -8.901 11.033 15.682 1.00 92.50 115 ASN A N 1
ATOM 958 C CA . ASN A 1 115 ? -7.894 11.132 16.742 1.00 92.50 115 ASN A CA 1
ATOM 959 C C . ASN A 1 115 ? -7.239 9.777 17.059 1.00 92.50 115 ASN A C 1
ATOM 961 O O . ASN A 1 115 ? -6.031 9.728 17.296 1.00 92.50 115 ASN A O 1
ATOM 965 N N . ARG A 1 116 ? -7.997 8.671 17.013 1.00 91.88 116 ARG A N 1
ATOM 966 C CA . ARG A 1 116 ? -7.450 7.310 17.180 1.00 91.88 116 ARG A CA 1
ATOM 967 C C . ARG A 1 116 ? -6.456 6.956 16.070 1.00 91.88 116 ARG A C 1
ATOM 969 O O . ARG A 1 116 ? -5.355 6.500 16.369 1.00 91.88 116 ARG A O 1
ATOM 976 N N . ILE A 1 117 ? -6.796 7.238 14.811 1.00 87.75 117 ILE A N 1
ATOM 977 C CA . ILE A 1 117 ? -5.896 7.028 13.665 1.00 87.75 117 ILE A CA 1
ATOM 978 C C . ILE A 1 117 ? -4.645 7.902 13.805 1.00 87.75 117 ILE A C 1
ATOM 980 O O . ILE A 1 117 ? -3.527 7.390 13.734 1.00 87.75 117 ILE A O 1
ATOM 984 N N . LEU A 1 118 ? -4.824 9.205 14.060 1.00 87.12 118 LEU A N 1
ATOM 985 C CA . LEU A 1 118 ? -3.729 10.171 14.209 1.00 87.12 118 LEU A CA 1
ATOM 986 C C . LEU A 1 118 ? -2.764 9.787 15.330 1.00 87.12 118 LEU A C 1
ATOM 988 O O . LEU A 1 118 ? -1.554 9.908 15.158 1.00 87.12 118 LEU A O 1
ATOM 992 N N . LYS A 1 119 ? -3.269 9.261 16.449 1.00 87.69 119 LYS A N 1
ATOM 993 C CA . LYS A 1 119 ? -2.441 8.746 17.544 1.00 87.69 119 LYS A CA 1
ATOM 994 C C . LYS A 1 119 ? -1.482 7.659 17.058 1.00 87.69 119 LYS A C 1
ATOM 996 O O . LYS A 1 119 ? -0.289 7.763 17.333 1.00 87.69 119 LYS A O 1
ATOM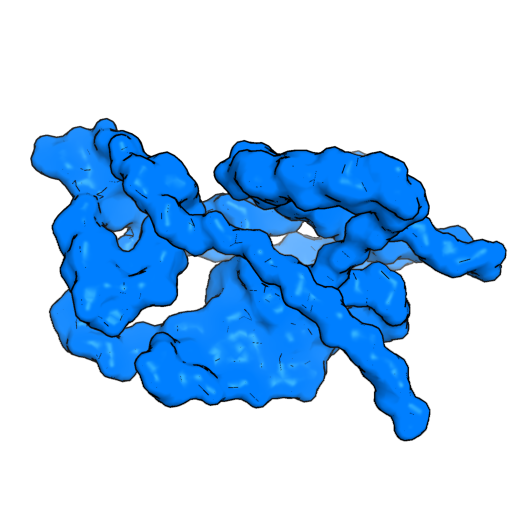 1001 N N . SER A 1 120 ? -1.960 6.662 16.312 1.00 81.69 120 SER A N 1
ATOM 1002 C CA . SER A 1 120 ? -1.096 5.613 15.757 1.00 81.69 120 SER A CA 1
ATOM 1003 C C . SER A 1 120 ? -0.094 6.189 14.758 1.00 81.69 120 SER A C 1
ATOM 1005 O O . SER A 1 120 ? 1.117 6.034 14.938 1.00 81.69 120 SER A O 1
ATOM 1007 N N . VAL A 1 121 ? -0.571 6.924 13.749 1.00 81.00 121 VAL A N 1
ATOM 1008 C CA . VAL A 1 121 ? 0.289 7.408 12.655 1.00 81.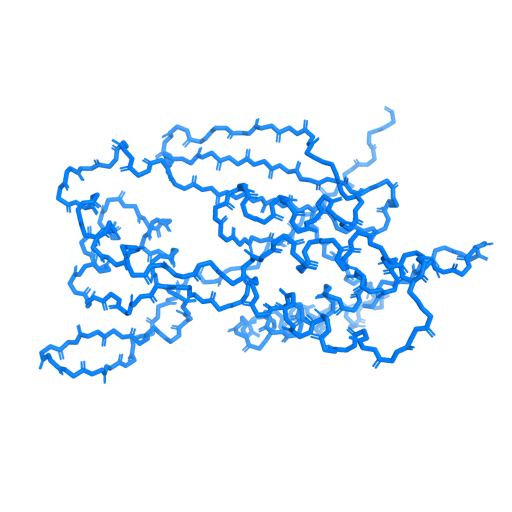00 121 VAL A CA 1
ATOM 1009 C C . VAL A 1 121 ? 1.219 8.554 13.057 1.00 81.00 121 VAL A C 1
ATOM 1011 O O . VAL A 1 121 ? 2.176 8.820 12.344 1.00 81.00 121 VAL A O 1
ATOM 1014 N N . SER A 1 122 ? 1.024 9.196 14.213 1.00 80.25 122 SER A N 1
ATOM 1015 C CA . SER A 1 122 ? 1.940 10.230 14.731 1.00 80.25 122 SER A CA 1
ATOM 1016 C C . SER A 1 122 ? 3.374 9.727 14.936 1.00 80.25 122 SER A C 1
ATOM 1018 O O . SER A 1 122 ? 4.328 10.497 14.878 1.00 80.25 122 SER A O 1
ATOM 1020 N N . SER A 1 123 ? 3.533 8.418 15.135 1.00 74.38 123 SER A N 1
ATOM 1021 C CA . SER A 1 123 ? 4.828 7.742 15.26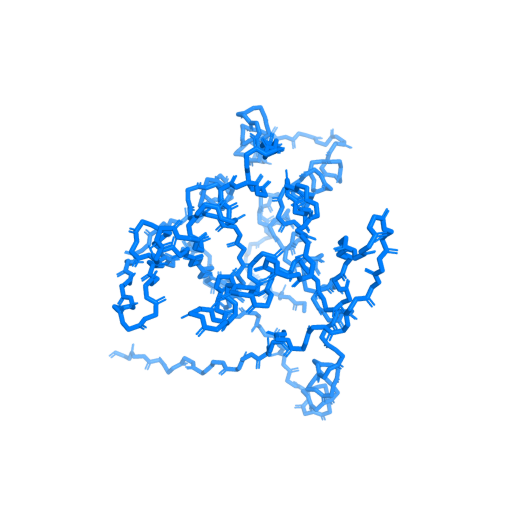1 1.00 74.38 123 SER A CA 1
ATOM 1022 C C . SER A 1 123 ? 5.479 7.392 13.916 1.00 74.38 123 SER A C 1
ATOM 1024 O O . SER A 1 123 ? 6.536 6.757 13.900 1.00 74.38 123 SER A O 1
ATOM 1026 N N . HIS A 1 124 ? 4.854 7.788 12.801 1.00 73.44 124 HIS A N 1
ATOM 1027 C CA . HIS A 1 124 ? 5.301 7.481 11.451 1.00 73.44 124 HIS A CA 1
ATOM 1028 C C . HIS A 1 124 ? 6.749 7.913 11.216 1.00 73.44 124 HIS A C 1
ATOM 1030 O O . HIS A 1 124 ? 7.108 9.081 11.376 1.00 73.44 124 HIS A O 1
ATOM 1036 N N . LYS A 1 125 ? 7.570 6.973 10.746 1.00 69.81 125 LYS A N 1
ATOM 1037 C CA . LYS A 1 125 ? 8.904 7.260 10.214 1.00 69.81 125 LYS A CA 1
ATOM 1038 C C . LYS A 1 125 ? 8.950 6.868 8.746 1.00 69.81 125 LYS A C 1
ATOM 1040 O O . LYS A 1 125 ? 8.907 5.682 8.426 1.00 69.81 125 LYS A O 1
ATOM 1045 N N . SER A 1 126 ? 9.054 7.860 7.860 1.00 72.19 126 SER A N 1
ATOM 1046 C CA . SER A 1 126 ? 9.187 7.589 6.429 1.00 72.19 126 SER A CA 1
ATOM 1047 C C . SER A 1 126 ? 10.504 6.867 6.162 1.00 72.19 126 SER A C 1
ATOM 1049 O O . SER A 1 126 ? 11.583 7.411 6.393 1.00 72.19 126 SER A O 1
ATOM 1051 N N . LEU A 1 127 ? 10.405 5.641 5.653 1.00 77.38 127 LEU A N 1
ATOM 1052 C CA . LEU A 1 127 ? 11.545 4.879 5.139 1.00 77.38 127 LEU A CA 1
ATOM 1053 C C . LEU A 1 127 ? 11.930 5.325 3.721 1.00 77.38 127 LEU A C 1
ATOM 1055 O O . LEU A 1 127 ? 13.046 5.072 3.263 1.00 77.38 127 LEU A O 1
ATOM 1059 N N . LEU A 1 128 ? 11.017 6.027 3.044 1.00 83.88 128 LEU A N 1
ATOM 1060 C CA . LEU A 1 128 ? 11.242 6.594 1.728 1.00 83.88 128 LEU A CA 1
ATOM 1061 C C . LEU A 1 128 ? 12.082 7.866 1.854 1.00 83.88 128 LEU A C 1
ATOM 1063 O O . LEU A 1 128 ? 11.620 8.877 2.386 1.00 83.88 128 LEU A O 1
ATOM 1067 N N . THR A 1 129 ? 13.312 7.805 1.350 1.00 88.69 129 THR A N 1
ATOM 1068 C CA . THR A 1 129 ? 14.238 8.942 1.292 1.00 88.69 129 THR A CA 1
ATOM 1069 C C . THR A 1 129 ? 14.484 9.364 -0.152 1.00 88.69 129 THR A C 1
ATOM 1071 O O . THR A 1 129 ? 14.420 8.542 -1.069 1.00 88.69 129 THR A O 1
ATOM 1074 N N . ASP A 1 130 ? 14.836 10.630 -0.374 1.00 88.75 130 ASP A N 1
ATOM 1075 C CA . ASP A 1 130 ? 15.148 11.119 -1.723 1.00 88.75 130 ASP A CA 1
ATOM 1076 C C . ASP A 1 130 ? 16.350 10.383 -2.334 1.00 88.75 130 ASP A C 1
ATOM 1078 O O . ASP A 1 130 ? 16.356 10.078 -3.523 1.00 88.75 130 ASP A O 1
ATOM 1082 N N . GLY A 1 131 ? 17.332 9.990 -1.513 1.00 90.56 131 GLY A N 1
ATOM 1083 C CA . GLY A 1 131 ? 18.453 9.162 -1.964 1.00 90.56 131 GLY A CA 1
ATOM 1084 C C . GLY A 1 131 ? 18.026 7.765 -2.433 1.00 90.56 131 GLY A C 1
ATOM 1085 O O . GLY A 1 131 ? 18.611 7.231 -3.377 1.00 90.56 131 GLY A O 1
ATOM 1086 N N . LEU A 1 132 ? 16.993 7.172 -1.818 1.00 90.69 132 LEU A N 1
ATOM 1087 C CA . LEU A 1 132 ? 16.410 5.914 -2.291 1.00 90.69 132 LEU A CA 1
ATOM 1088 C C . LEU A 1 132 ? 15.723 6.116 -3.647 1.00 90.69 132 LEU A C 1
ATOM 1090 O O . LEU A 1 132 ? 16.027 5.389 -4.588 1.00 90.69 132 LEU A O 1
ATOM 1094 N N . LEU A 1 133 ? 14.870 7.137 -3.768 1.00 91.69 133 LEU A N 1
ATOM 1095 C CA . LEU A 1 133 ? 14.173 7.466 -5.017 1.00 91.69 133 LEU A CA 1
ATOM 1096 C C . LEU A 1 133 ? 15.143 7.751 -6.166 1.00 91.69 133 LEU A C 1
ATOM 1098 O O . LEU A 1 133 ? 14.971 7.226 -7.263 1.00 91.69 133 LEU A O 1
ATOM 1102 N N . GLN A 1 134 ? 16.207 8.509 -5.901 1.00 92.50 134 GLN A N 1
ATOM 1103 C CA . GLN A 1 134 ? 17.252 8.794 -6.880 1.00 92.50 134 GLN A CA 1
ATOM 1104 C C . GLN A 1 134 ? 17.971 7.516 -7.328 1.00 92.50 134 GLN A C 1
ATOM 1106 O O . GLN A 1 134 ? 18.290 7.360 -8.506 1.00 92.50 134 GLN A O 1
ATOM 1111 N N . SER A 1 135 ? 18.208 6.579 -6.406 1.00 93.19 135 SER A N 1
ATOM 1112 C CA . SER A 1 135 ? 18.824 5.287 -6.735 1.00 93.19 135 SER A CA 1
ATOM 1113 C C . SER A 1 135 ? 17.917 4.444 -7.636 1.00 93.19 135 SER A C 1
ATOM 1115 O O . SER A 1 135 ? 18.401 3.842 -8.590 1.00 93.19 135 SER A O 1
ATOM 1117 N N . ILE A 1 136 ? 16.604 4.447 -7.374 1.00 93.31 136 ILE A N 1
ATOM 1118 C CA . ILE A 1 136 ? 15.597 3.771 -8.206 1.00 93.31 136 ILE A CA 1
ATOM 1119 C C . ILE A 1 136 ? 15.534 4.415 -9.600 1.00 93.31 136 ILE A C 1
ATOM 1121 O O . ILE A 1 136 ? 15.588 3.724 -10.614 1.00 93.31 136 ILE A O 1
ATOM 1125 N N . HIS A 1 137 ? 15.496 5.744 -9.677 1.00 92.69 137 HIS A N 1
ATOM 1126 C CA . HIS A 1 137 ? 15.439 6.463 -10.950 1.00 92.69 137 HIS A CA 1
ATOM 1127 C C . HIS A 1 137 ? 16.670 6.197 -11.843 1.00 92.69 137 HIS A C 1
ATOM 1129 O O . HIS A 1 137 ? 16.565 6.057 -13.065 1.00 92.69 137 HIS A O 1
ATOM 1135 N N . ASN A 1 138 ? 17.850 6.043 -11.234 1.00 91.88 138 ASN A N 1
ATOM 1136 C CA . ASN A 1 138 ? 19.124 5.829 -11.932 1.00 91.88 138 ASN A CA 1
ATOM 1137 C C . ASN A 1 138 ? 19.458 4.356 -12.210 1.00 91.88 138 ASN A C 1
ATOM 1139 O O . ASN A 1 138 ? 20.607 4.013 -12.508 1.00 91.88 138 ASN A O 1
ATOM 1143 N N . LEU A 1 139 ? 18.468 3.460 -12.177 1.00 90.44 139 LEU A N 1
ATOM 1144 C CA . LEU A 1 139 ? 18.666 2.047 -12.519 1.00 90.44 139 LEU A CA 1
ATOM 1145 C C . LEU A 1 139 ? 19.235 1.840 -13.934 1.00 90.44 139 LEU A C 1
ATOM 1147 O O . LEU A 1 139 ? 19.873 0.824 -14.187 1.00 90.44 139 LEU A O 1
ATOM 1151 N N . HIS A 1 140 ? 19.053 2.802 -14.841 1.00 84.88 140 HIS A N 1
ATOM 1152 C CA . HIS A 1 140 ? 19.576 2.762 -16.208 1.00 84.88 140 HIS A CA 1
ATOM 1153 C C . HIS A 1 140 ? 21.091 3.035 -16.317 1.00 84.88 140 HIS A C 1
ATOM 1155 O O . HIS A 1 140 ? 21.707 2.618 -17.295 1.00 84.88 140 HIS A O 1
ATOM 1161 N N . THR A 1 141 ? 21.711 3.700 -15.333 1.00 81.81 141 THR A N 1
ATOM 1162 C CA . THR A 1 141 ? 23.160 4.012 -15.320 1.00 81.81 141 THR A CA 1
ATOM 1163 C C . THR A 1 141 ? 23.963 3.184 -14.315 1.00 81.81 141 THR A C 1
ATOM 1165 O O . THR A 1 141 ? 25.193 3.255 -14.285 1.00 81.81 141 THR A O 1
ATOM 1168 N N . THR A 1 142 ? 23.295 2.382 -13.486 1.00 74.62 142 THR A N 1
ATOM 1169 C CA . THR A 1 142 ? 23.917 1.664 -12.366 1.00 74.62 142 THR A CA 1
ATOM 1170 C C . THR A 1 142 ? 24.664 0.407 -12.837 1.00 74.62 142 THR A C 1
ATOM 1172 O O . THR A 1 142 ? 24.044 -0.522 -13.337 1.00 74.62 142 THR A O 1
ATOM 1175 N N . ARG A 1 143 ? 25.987 0.320 -12.616 1.00 64.88 143 ARG A N 1
ATOM 1176 C CA . ARG A 1 143 ? 26.867 -0.764 -13.123 1.00 64.88 143 ARG A CA 1
ATOM 1177 C C . ARG A 1 143 ? 27.026 -2.027 -12.230 1.00 64.88 143 ARG A C 1
ATOM 1179 O O . ARG A 1 143 ? 27.929 -2.808 -12.496 1.00 64.88 143 ARG A O 1
ATOM 1186 N N . SER A 1 144 ? 26.126 -2.288 -11.264 1.00 62.34 144 SER A N 1
ATOM 1187 C CA . SER A 1 144 ? 26.158 -3.413 -10.274 1.00 62.34 144 SER A CA 1
ATOM 1188 C C . SER A 1 144 ? 27.189 -3.217 -9.139 1.00 62.34 144 SER A C 1
ATOM 1190 O O . SER A 1 144 ? 28.271 -2.704 -9.391 1.00 62.34 144 SER A O 1
ATOM 1192 N N . THR A 1 145 ? 26.887 -3.409 -7.843 1.00 55.06 145 THR A N 1
ATOM 1193 C CA . THR A 1 145 ? 26.633 -4.667 -7.087 1.00 55.06 145 THR A CA 1
ATOM 1194 C C . THR A 1 145 ? 25.560 -4.541 -5.983 1.00 55.06 145 THR A C 1
ATOM 1196 O O . THR A 1 145 ? 25.422 -5.423 -5.140 1.00 55.06 145 THR A O 1
ATOM 1199 N N . SER A 1 146 ? 24.782 -3.455 -5.951 1.00 76.94 146 SER A N 1
ATOM 1200 C CA . SER A 1 146 ? 23.857 -3.141 -4.842 1.00 76.94 146 SER A CA 1
ATOM 1201 C C . SER A 1 146 ? 22.364 -3.283 -5.166 1.00 76.94 146 SER A C 1
ATOM 1203 O O . SER A 1 146 ? 21.532 -2.837 -4.375 1.00 76.94 146 SER A O 1
ATOM 1205 N N . LEU A 1 147 ? 21.999 -3.889 -6.304 1.00 88.19 147 LEU A N 1
ATOM 1206 C CA . LEU A 1 147 ? 20.596 -3.973 -6.737 1.00 88.19 147 LEU A CA 1
ATOM 1207 C C . LEU A 1 147 ? 19.721 -4.763 -5.769 1.00 88.19 147 LEU A C 1
ATOM 1209 O O . LEU A 1 147 ? 18.614 -4.320 -5.487 1.00 88.19 147 LEU A O 1
ATOM 1213 N N . ASP A 1 148 ? 20.232 -5.855 -5.204 1.00 89.50 148 ASP A N 1
ATOM 1214 C CA . ASP A 1 148 ? 19.486 -6.642 -4.218 1.00 89.50 148 ASP A CA 1
ATOM 1215 C C . ASP A 1 148 ? 19.240 -5.828 -2.943 1.00 89.50 148 ASP A C 1
ATOM 1217 O O . ASP A 1 148 ? 18.126 -5.769 -2.438 1.00 89.50 148 ASP A O 1
ATOM 1221 N N . SER A 1 149 ? 20.248 -5.090 -2.466 1.00 91.06 149 SER A N 1
ATOM 1222 C CA . SER A 1 149 ? 20.083 -4.192 -1.315 1.00 91.06 149 SER A CA 1
ATOM 1223 C C . SER A 1 149 ? 19.088 -3.061 -1.601 1.00 91.06 149 SER A C 1
ATOM 1225 O O . SER A 1 149 ? 18.291 -2.693 -0.735 1.00 91.06 149 SER A O 1
ATOM 1227 N N . LEU A 1 150 ? 19.111 -2.504 -2.814 1.00 92.81 150 LEU A N 1
ATOM 1228 C CA . LEU A 1 150 ? 18.145 -1.500 -3.249 1.00 92.81 150 LEU A CA 1
ATOM 1229 C C . LEU A 1 150 ? 16.728 -2.083 -3.317 1.00 92.81 150 LEU A C 1
ATOM 1231 O O . LEU A 1 150 ? 15.781 -1.427 -2.880 1.00 92.81 150 LEU A O 1
ATOM 1235 N N . LEU A 1 151 ? 16.592 -3.308 -3.824 1.00 93.31 151 LEU A N 1
ATOM 1236 C CA . LEU A 1 151 ? 15.333 -4.036 -3.902 1.00 93.31 151 LEU A CA 1
ATOM 1237 C C . LEU A 1 151 ? 14.763 -4.270 -2.502 1.00 93.31 151 LEU A C 1
ATOM 1239 O O . LEU A 1 151 ? 13.633 -3.871 -2.248 1.00 93.31 151 LEU A O 1
ATOM 1243 N N . GLU A 1 152 ? 15.560 -4.793 -1.571 1.00 91.75 152 GLU A N 1
ATOM 1244 C CA . GLU A 1 152 ? 15.156 -5.018 -0.176 1.00 91.75 152 GLU A CA 1
ATOM 1245 C C . GLU A 1 152 ? 14.716 -3.725 0.521 1.00 91.75 152 GLU A C 1
ATOM 1247 O O . GLU A 1 152 ? 13.678 -3.677 1.182 1.00 91.75 152 GLU A O 1
ATOM 1252 N N . ARG A 1 153 ? 15.453 -2.626 0.329 1.00 91.69 153 ARG A N 1
ATOM 1253 C CA . ARG A 1 153 ? 15.065 -1.314 0.876 1.00 91.69 153 ARG A CA 1
ATOM 1254 C C . ARG A 1 153 ? 13.762 -0.795 0.265 1.00 91.69 153 ARG A C 1
ATOM 1256 O O . ARG A 1 153 ? 12.964 -0.185 0.975 1.00 91.69 153 ARG A O 1
ATOM 1263 N N . THR A 1 154 ? 13.543 -1.039 -1.026 1.00 91.31 154 THR A N 1
ATOM 1264 C CA . THR A 1 154 ? 12.311 -0.654 -1.731 1.00 91.31 154 THR A CA 1
ATOM 1265 C C . THR A 1 154 ? 11.122 -1.488 -1.253 1.00 91.31 154 THR A C 1
ATOM 1267 O O . THR A 1 154 ? 10.077 -0.928 -0.933 1.00 91.31 154 THR A O 1
ATOM 1270 N N . LEU A 1 155 ? 11.299 -2.806 -1.112 1.00 89.06 155 LEU A N 1
ATOM 1271 C CA . LEU A 1 155 ? 10.305 -3.724 -0.549 1.00 89.06 15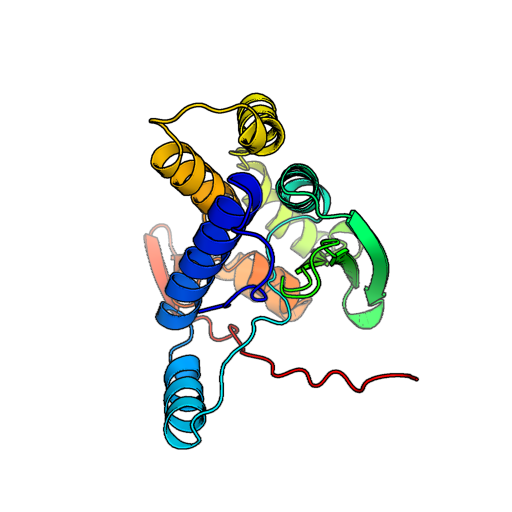5 LEU A CA 1
ATOM 1272 C C . LEU A 1 155 ? 9.914 -3.311 0.873 1.00 89.06 155 LEU A C 1
ATOM 1274 O O . LEU A 1 155 ? 8.729 -3.221 1.177 1.00 89.06 155 LEU A O 1
ATOM 1278 N N . ASN A 1 156 ? 10.893 -2.972 1.714 1.00 87.00 156 ASN A N 1
ATOM 1279 C CA . ASN A 1 156 ? 10.658 -2.516 3.082 1.00 87.00 156 ASN A CA 1
ATOM 1280 C C . ASN A 1 156 ? 9.741 -1.276 3.122 1.00 87.00 156 ASN A C 1
ATOM 1282 O O . ASN A 1 156 ? 8.781 -1.247 3.887 1.00 87.00 156 ASN A O 1
ATOM 1286 N N . CYS A 1 157 ? 9.941 -0.312 2.215 1.00 83.44 157 CYS A N 1
ATOM 1287 C CA . CYS A 1 157 ? 9.072 0.867 2.108 1.00 83.44 157 CYS A CA 1
ATOM 1288 C C . CYS A 1 157 ? 7.616 0.538 1.746 1.00 83.44 157 CYS A C 1
ATOM 1290 O O . CYS A 1 157 ? 6.732 1.322 2.071 1.00 83.44 157 CYS A O 1
ATOM 1292 N N . LEU A 1 158 ? 7.364 -0.576 1.053 1.00 82.38 158 LEU A N 1
ATOM 1293 C CA . LEU A 1 158 ? 6.024 -0.977 0.610 1.00 82.38 158 LEU A CA 1
ATOM 1294 C C . LEU A 1 158 ? 5.339 -1.953 1.575 1.00 82.38 158 LEU A C 1
ATOM 1296 O O . LEU A 1 158 ? 4.118 -2.083 1.550 1.00 82.38 158 LEU A O 1
ATOM 1300 N N . GLN A 1 159 ? 6.112 -2.663 2.397 1.00 77.19 159 GLN A N 1
ATOM 1301 C CA . GLN A 1 159 ? 5.628 -3.802 3.183 1.00 77.19 159 GLN A CA 1
ATOM 1302 C C . GLN A 1 159 ? 5.623 -3.560 4.686 1.00 77.19 159 GLN A C 1
ATOM 1304 O O . GLN A 1 159 ? 4.880 -4.237 5.401 1.00 77.19 159 GLN A O 1
ATOM 1309 N N . VAL A 1 160 ? 6.470 -2.655 5.176 1.00 73.25 160 VAL A N 1
ATOM 1310 C CA . VAL A 1 160 ? 6.556 -2.361 6.602 1.00 73.25 160 VAL A CA 1
ATOM 1311 C C . VAL A 1 160 ? 5.601 -1.241 6.931 1.00 73.25 160 VAL A C 1
ATOM 1313 O O . VAL A 1 160 ? 5.654 -0.159 6.351 1.00 73.25 160 VAL A O 1
ATOM 1316 N N . VAL A 1 161 ? 4.746 -1.504 7.913 1.00 71.75 161 VAL A N 1
ATOM 1317 C CA . VAL A 1 161 ? 3.905 -0.465 8.477 1.00 71.75 161 VAL A CA 1
ATOM 1318 C C . VAL A 1 161 ? 4.773 0.475 9.314 1.00 71.75 161 VAL A C 1
ATOM 1320 O O . VAL A 1 161 ? 5.399 0.040 10.281 1.00 71.75 161 VAL A O 1
ATOM 1323 N N . PRO A 1 162 ? 4.825 1.767 8.957 1.00 72.19 162 PRO A N 1
ATOM 1324 C CA . PRO A 1 162 ? 5.773 2.705 9.547 1.00 72.19 162 PRO A CA 1
ATOM 1325 C C . PRO A 1 162 ? 5.293 3.325 10.868 1.00 72.19 162 PRO A C 1
ATOM 1327 O O . PRO A 1 162 ? 5.950 4.240 11.360 1.00 72.19 162 PRO A O 1
ATOM 1330 N N . TRP A 1 163 ? 4.157 2.887 11.422 1.00 78.56 163 TRP A N 1
ATOM 1331 C CA . TRP A 1 163 ? 3.577 3.407 12.664 1.00 78.56 163 TRP A CA 1
ATOM 1332 C C . TRP A 1 163 ? 3.502 2.356 13.777 1.00 78.56 163 TRP A C 1
ATOM 1334 O O . TRP A 1 163 ? 3.566 1.151 13.543 1.00 78.56 163 TRP A O 1
ATOM 1344 N N . ALA A 1 164 ? 3.369 2.833 15.013 1.00 80.38 164 ALA A N 1
ATOM 1345 C CA . ALA A 1 164 ? 3.225 2.024 16.212 1.00 80.38 164 ALA A CA 1
ATOM 1346 C C . ALA A 1 164 ? 1.927 1.207 16.212 1.00 80.38 164 ALA A C 1
ATOM 1348 O O . ALA A 1 164 ? 0.911 1.612 15.642 1.00 80.38 164 ALA A O 1
ATOM 1349 N N . LEU A 1 165 ? 1.963 0.076 16.918 1.00 83.81 165 LEU A N 1
ATOM 1350 C CA . LEU A 1 165 ? 0.823 -0.829 17.024 1.00 83.81 165 LEU A CA 1
ATOM 1351 C C . LEU A 1 165 ? -0.404 -0.107 17.604 1.00 83.81 165 LEU A C 1
ATOM 1353 O O . LEU A 1 165 ? -0.292 0.523 18.663 1.00 83.81 165 LEU A O 1
ATOM 1357 N N . PRO A 1 166 ? -1.574 -0.199 16.950 1.00 87.25 166 PRO A N 1
ATOM 1358 C CA . PRO A 1 166 ? -2.809 0.314 17.518 1.00 87.25 166 PRO A CA 1
ATOM 1359 C C . PRO A 1 166 ? -3.247 -0.537 18.720 1.00 87.25 166 PRO A C 1
ATOM 1361 O O . PRO A 1 166 ? -2.836 -1.691 18.899 1.00 87.25 166 PRO A O 1
ATOM 1364 N N . THR A 1 167 ? -4.112 0.026 19.562 1.00 90.50 167 THR A N 1
ATOM 1365 C CA . THR A 1 167 ? -4.813 -0.778 20.571 1.00 90.50 167 THR A CA 1
ATOM 1366 C C . THR A 1 167 ? -5.955 -1.553 19.914 1.00 90.50 167 THR A C 1
ATOM 1368 O O . THR A 1 167 ? -6.492 -1.120 18.894 1.00 90.50 167 THR A O 1
ATOM 1371 N N . LEU A 1 168 ? -6.357 -2.686 20.498 1.00 87.19 168 LEU A N 1
ATOM 1372 C CA . LEU A 1 168 ? -7.507 -3.448 19.989 1.00 87.19 168 LEU A CA 1
ATOM 1373 C C . LEU A 1 168 ? -8.787 -2.596 19.956 1.00 87.19 168 LEU A C 1
ATOM 1375 O O . LEU A 1 168 ? -9.544 -2.650 18.991 1.00 87.19 168 LEU A O 1
ATOM 1379 N N . GLU A 1 169 ? -8.987 -1.777 20.991 1.00 92.50 169 GLU A N 1
ATOM 1380 C CA . GLU A 1 169 ? -10.117 -0.852 21.087 1.00 92.50 169 GLU A CA 1
ATOM 1381 C C . GLU A 1 169 ? -10.101 0.180 19.950 1.00 92.50 169 GLU A C 1
ATOM 1383 O O . GLU A 1 169 ? -11.143 0.466 19.363 1.00 92.50 169 GLU A O 1
ATOM 1388 N N . ASP A 1 170 ? -8.921 0.713 19.607 1.00 91.81 170 ASP A N 1
ATOM 1389 C CA . ASP A 1 170 ? -8.786 1.672 18.510 1.00 91.81 170 ASP A CA 1
ATOM 1390 C C . ASP A 1 170 ? -9.175 1.037 17.168 1.00 91.81 170 ASP A C 1
ATOM 1392 O O . ASP A 1 170 ? -9.943 1.631 16.414 1.00 91.81 170 ASP A O 1
ATOM 1396 N N . VAL A 1 171 ? -8.703 -0.184 16.890 1.00 89.75 171 VAL A N 1
ATOM 1397 C CA . VAL A 1 171 ? -9.038 -0.903 15.649 1.00 89.75 171 VAL A CA 1
ATOM 1398 C C . VAL A 1 171 ? -10.540 -1.192 15.566 1.00 89.75 171 VAL A C 1
ATOM 1400 O O . VAL A 1 171 ? -11.150 -0.952 14.526 1.00 89.75 171 VAL A O 1
ATOM 1403 N N . GLN A 1 172 ? -11.153 -1.671 16.652 1.00 91.00 172 GLN A N 1
ATOM 1404 C CA . GLN A 1 172 ? -12.586 -1.980 16.688 1.00 91.00 172 GLN A CA 1
ATOM 1405 C C . GLN A 1 172 ? -13.452 -0.732 16.493 1.00 91.00 172 GLN A C 1
ATOM 1407 O O . GLN A 1 172 ? -14.356 -0.753 15.663 1.00 91.00 172 GLN A O 1
ATOM 1412 N N . ALA A 1 173 ? -13.139 0.366 17.187 1.00 94.38 173 ALA A N 1
ATOM 1413 C CA . ALA A 1 173 ? -13.887 1.617 17.068 1.00 94.38 173 ALA A CA 1
ATOM 1414 C C . ALA A 1 173 ? -13.793 2.225 15.660 1.00 94.38 173 ALA A C 1
ATOM 1416 O O . ALA A 1 173 ? -14.781 2.730 15.132 1.00 94.38 173 ALA A O 1
ATOM 1417 N N . VAL A 1 174 ? -12.616 2.155 15.028 1.00 91.88 174 VAL A N 1
ATOM 1418 C CA . VAL A 1 174 ? -12.454 2.600 13.637 1.00 91.88 174 VAL A CA 1
ATOM 1419 C C . VAL A 1 174 ? -13.236 1.689 12.686 1.00 91.88 174 VAL A C 1
ATOM 1421 O O . VAL A 1 174 ? -13.819 2.186 11.729 1.00 91.88 174 VAL A O 1
ATOM 1424 N N . ASN A 1 175 ? -13.311 0.381 12.954 1.00 91.62 175 ASN A N 1
ATOM 1425 C CA . ASN A 1 175 ? -14.013 -0.580 12.096 1.00 91.62 175 ASN A CA 1
ATOM 1426 C C . ASN A 1 175 ? -15.532 -0.366 12.058 1.00 91.62 175 ASN A C 1
ATOM 1428 O O . ASN A 1 175 ? -16.159 -0.680 11.050 1.00 91.62 175 ASN A O 1
ATOM 1432 N N . GLU A 1 176 ? -16.115 0.161 13.137 1.00 94.31 176 GLU A N 1
ATOM 1433 C CA . GLU A 1 176 ? -17.537 0.524 13.197 1.00 94.31 176 GLU A CA 1
ATOM 1434 C C . GLU A 1 176 ? -17.897 1.655 12.223 1.00 94.31 176 GLU A C 1
ATOM 1436 O O . GLU A 1 176 ? -19.026 1.710 11.747 1.00 94.31 176 GLU A O 1
ATOM 1441 N N . GLU A 1 177 ? -16.943 2.534 11.904 1.00 93.44 177 GLU A N 1
ATOM 1442 C CA . GLU A 1 177 ? -17.149 3.666 10.994 1.00 93.44 177 GLU A CA 1
ATOM 1443 C C . GLU A 1 177 ? -16.595 3.394 9.589 1.00 93.44 177 GLU A C 1
ATOM 1445 O O . GLU A 1 177 ? -17.233 3.708 8.589 1.00 93.44 177 GLU A O 1
ATOM 1450 N N . SER A 1 178 ? -15.408 2.793 9.492 1.00 90.69 178 SER A N 1
ATOM 1451 C 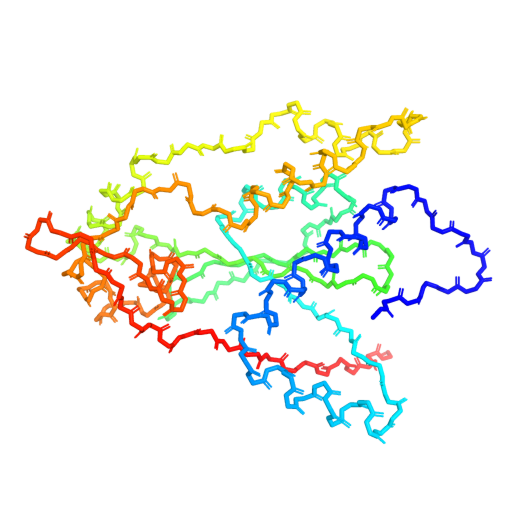CA . SER A 1 178 ? -14.757 2.487 8.222 1.00 90.69 178 SER A CA 1
ATOM 1452 C C . SER A 1 178 ? -13.926 1.212 8.320 1.00 90.69 178 SER A C 1
ATOM 1454 O O . SER A 1 178 ? -12.818 1.191 8.865 1.00 90.69 178 SER A O 1
ATOM 1456 N N . GLN A 1 179 ? -14.430 0.148 7.694 1.00 88.81 179 GLN A N 1
ATOM 1457 C CA . GLN A 1 179 ? -13.692 -1.109 7.533 1.00 88.81 179 GLN A CA 1
ATOM 1458 C C . GLN A 1 179 ? -12.369 -0.899 6.788 1.00 88.81 179 GLN A C 1
ATOM 1460 O O . GLN A 1 179 ? -11.369 -1.521 7.131 1.00 88.81 179 GLN A O 1
ATOM 1465 N N . TYR A 1 180 ? -12.336 0.013 5.808 1.00 86.88 180 TYR A N 1
ATOM 1466 C CA . TYR A 1 180 ? -11.108 0.354 5.090 1.00 86.88 180 TYR A CA 1
ATOM 1467 C C . TYR A 1 180 ? -10.074 0.979 6.029 1.00 86.88 180 TYR A C 1
ATOM 1469 O O . TYR A 1 180 ? -8.927 0.541 6.063 1.00 86.88 180 TYR A O 1
ATOM 1477 N N . ALA A 1 181 ? -10.469 1.983 6.818 1.00 88.00 181 ALA A N 1
ATOM 1478 C CA . ALA A 1 181 ? -9.554 2.640 7.745 1.00 88.00 181 ALA A CA 1
ATOM 1479 C C . ALA A 1 181 ? -9.047 1.665 8.815 1.00 88.00 181 ALA A C 1
ATOM 1481 O O . ALA A 1 181 ? -7.855 1.655 9.120 1.00 88.00 181 ALA A O 1
ATOM 1482 N N . ALA A 1 182 ? -9.928 0.806 9.337 1.00 87.56 182 ALA A N 1
ATOM 1483 C CA . ALA A 1 182 ? -9.551 -0.221 10.296 1.00 87.56 182 ALA A CA 1
ATOM 1484 C C . ALA A 1 182 ? -8.613 -1.253 9.683 1.00 87.56 182 ALA A C 1
ATOM 1486 O O . ALA A 1 182 ? -7.664 -1.647 10.342 1.00 87.56 182 ALA A O 1
ATOM 1487 N N . TRP A 1 183 ? -8.835 -1.651 8.429 1.00 82.38 183 TRP A N 1
ATOM 1488 C CA . TRP A 1 183 ? -7.956 -2.563 7.706 1.00 82.38 183 TRP A CA 1
ATOM 1489 C C . TRP A 1 183 ? -6.573 -1.966 7.458 1.00 82.38 183 TRP A C 1
ATOM 1491 O O . TRP A 1 183 ? -5.577 -2.617 7.744 1.00 82.38 183 TRP A O 1
ATOM 1501 N N . VAL A 1 184 ? -6.491 -0.715 6.997 1.00 80.88 184 VAL A N 1
ATOM 1502 C CA . VAL A 1 184 ? -5.197 -0.037 6.824 1.00 80.88 184 VAL A CA 1
ATOM 1503 C C . VAL A 1 184 ? -4.481 0.084 8.167 1.00 80.88 184 VAL A C 1
ATOM 1505 O O . VAL A 1 184 ? -3.284 -0.174 8.246 1.00 80.88 184 VAL A O 1
ATOM 1508 N N . LEU A 1 185 ? -5.203 0.429 9.236 1.00 80.56 185 LEU A N 1
ATOM 1509 C CA . LEU A 1 185 ? -4.657 0.497 10.591 1.00 80.56 185 LEU A CA 1
ATOM 1510 C C . LEU A 1 185 ? -4.205 -0.889 11.099 1.00 80.56 185 LEU A C 1
ATOM 1512 O O . LEU A 1 185 ? -3.178 -0.998 11.774 1.00 80.56 185 LEU A O 1
ATOM 1516 N N . ALA A 1 186 ? -4.946 -1.938 10.737 1.00 71.50 186 ALA A N 1
ATOM 1517 C CA . ALA A 1 186 ? -4.714 -3.349 11.024 1.00 71.50 186 ALA A CA 1
ATOM 1518 C C . ALA A 1 186 ? -3.767 -3.986 9.987 1.00 71.50 186 ALA A C 1
ATOM 1520 O O . ALA A 1 186 ? -4.144 -4.783 9.139 1.00 71.50 186 ALA A O 1
ATOM 1521 N N . VAL A 1 187 ? -2.494 -3.626 10.119 1.00 64.38 187 VAL A N 1
ATOM 1522 C CA . VAL A 1 187 ? -1.276 -4.050 9.398 1.00 64.38 187 VAL A CA 1
ATOM 1523 C C . VAL A 1 187 ? -1.276 -5.416 8.676 1.00 64.38 187 VAL A C 1
ATOM 1525 O O . VAL A 1 187 ? -0.722 -5.529 7.580 1.00 64.38 187 VAL A O 1
ATOM 1528 N N . THR A 1 188 ? -1.805 -6.478 9.285 1.00 62.00 188 THR A N 1
ATOM 1529 C CA . THR A 1 188 ? -1.606 -7.880 8.865 1.00 62.00 188 THR A CA 1
ATOM 1530 C C . THR A 1 188 ? -2.841 -8.738 9.123 1.00 62.00 188 THR A C 1
ATOM 1532 O O . THR A 1 188 ? -3.753 -8.337 9.827 1.00 62.00 188 THR A O 1
ATOM 1535 N N . ILE A 1 189 ? -2.873 -9.957 8.574 1.00 61.31 189 ILE A N 1
ATOM 1536 C CA . ILE A 1 189 ? -3.937 -10.929 8.888 1.00 61.31 189 ILE A CA 1
ATOM 1537 C C . ILE A 1 189 ? -3.859 -11.367 10.355 1.00 61.31 189 ILE A C 1
ATOM 1539 O O . ILE A 1 189 ? -4.887 -11.508 11.000 1.00 61.31 189 ILE A O 1
ATOM 1543 N N . ASP A 1 190 ? -2.655 -11.531 10.903 1.00 68.00 190 ASP A N 1
ATOM 1544 C CA . ASP A 1 190 ? -2.445 -11.660 12.345 1.00 68.00 190 ASP A CA 1
ATOM 1545 C C . ASP A 1 190 ? -1.933 -10.316 12.859 1.00 68.00 190 ASP A C 1
ATOM 1547 O O . ASP A 1 190 ? -0.750 -10.003 12.724 1.00 68.00 190 ASP A O 1
ATOM 1551 N N . VAL A 1 191 ? -2.842 -9.476 13.351 1.00 69.25 191 VAL A N 1
ATOM 1552 C CA . VAL A 1 191 ? -2.560 -8.099 13.769 1.00 69.25 191 VAL A CA 1
ATOM 1553 C C . VAL A 1 191 ? -2.005 -8.113 15.191 1.00 69.25 191 VAL A C 1
ATOM 1555 O O . VAL A 1 191 ? -2.749 -8.455 16.118 1.00 69.25 191 VAL A O 1
ATOM 1558 N N . PRO A 1 192 ? -0.744 -7.711 15.412 1.00 79.94 192 PRO A N 1
ATOM 1559 C CA . PRO A 1 192 ? -0.263 -7.440 16.754 1.00 79.94 192 PRO A CA 1
ATOM 1560 C C . PRO A 1 192 ? -0.930 -6.159 17.275 1.00 79.94 192 PRO A C 1
ATOM 1562 O O . PRO A 1 192 ? -0.780 -5.080 16.705 1.00 79.94 192 PRO A O 1
ATOM 1565 N N . VAL A 1 193 ? -1.675 -6.275 18.369 1.00 80.75 193 VAL A N 1
ATOM 1566 C CA . VAL A 1 193 ? -2.385 -5.165 19.018 1.00 80.75 193 VAL A CA 1
ATOM 1567 C C . VAL A 1 193 ? -2.022 -5.090 20.490 1.00 80.75 193 VAL A C 1
ATOM 1569 O O . VAL A 1 193 ? -1.676 -6.091 21.122 1.00 80.75 193 VAL A O 1
ATOM 1572 N N . ILE A 1 194 ? -2.141 -3.894 21.059 1.00 86.19 194 ILE A N 1
ATOM 1573 C CA . ILE A 1 194 ? -2.006 -3.709 22.504 1.00 86.19 194 ILE A CA 1
ATOM 1574 C C . ILE A 1 194 ? -3.366 -3.971 23.160 1.00 86.19 194 ILE A C 1
ATOM 1576 O O . ILE A 1 194 ? -4.350 -3.283 22.873 1.00 86.19 194 ILE A O 1
ATOM 1580 N N . TRP A 1 195 ? -3.410 -4.942 24.072 1.00 86.81 195 TRP A N 1
ATOM 1581 C CA . TRP A 1 195 ? -4.569 -5.259 24.903 1.00 86.81 195 TRP A CA 1
ATOM 1582 C C . TRP A 1 195 ? -4.136 -5.431 26.361 1.00 86.81 195 TRP A C 1
ATOM 1584 O O . TRP A 1 195 ? -3.236 -6.213 26.662 1.00 86.81 195 TRP A O 1
ATOM 1594 N N . GLN A 1 196 ? -4.739 -4.656 27.270 1.00 90.00 196 GLN A N 1
ATOM 1595 C CA . GLN A 1 196 ? -4.390 -4.641 28.702 1.00 90.00 196 GLN A CA 1
ATOM 1596 C C . GLN A 1 196 ? -2.874 -4.492 28.971 1.00 90.00 196 GLN A C 1
ATOM 1598 O O . GLN A 1 196 ? -2.308 -5.142 29.848 1.00 90.00 196 GLN A O 1
ATOM 1603 N N . GLY A 1 197 ? -2.193 -3.654 28.179 1.00 87.00 197 GLY A N 1
ATOM 1604 C CA . GLY A 1 197 ? -0.751 -3.407 28.302 1.00 87.00 197 GLY A CA 1
ATOM 1605 C C . GLY A 1 197 ? 0.156 -4.522 27.763 1.00 87.00 197 GLY A C 1
ATOM 1606 O O . GLY A 1 197 ? 1.373 -4.418 27.893 1.00 87.00 197 GLY A O 1
ATOM 1607 N N . LYS A 1 198 ? -0.400 -5.570 27.145 1.00 87.56 198 LYS A N 1
ATOM 1608 C CA . LYS A 1 198 ? 0.352 -6.665 26.515 1.00 87.56 198 LYS A CA 1
ATOM 1609 C C . LYS A 1 198 ? 0.136 -6.673 25.004 1.00 87.56 198 LYS A C 1
ATOM 1611 O O . LYS A 1 198 ? -0.932 -6.294 24.529 1.00 87.56 198 LYS A O 1
ATOM 1616 N N . VAL A 1 199 ? 1.142 -7.125 24.258 1.00 89.62 199 VAL A N 1
ATOM 1617 C CA . VAL A 1 199 ? 1.009 -7.380 22.817 1.00 89.62 199 VAL A CA 1
ATOM 1618 C C . VAL A 1 199 ? 0.360 -8.749 22.629 1.00 89.62 199 VAL A C 1
ATOM 1620 O O . VAL A 1 199 ? 0.871 -9.748 23.134 1.00 89.62 199 VAL A O 1
ATOM 1623 N N . ILE A 1 200 ? -0.763 -8.789 21.917 1.00 86.75 200 ILE A N 1
ATOM 1624 C CA . ILE A 1 200 ? -1.450 -10.019 21.504 1.00 86.75 200 ILE A CA 1
ATOM 1625 C C . ILE A 1 200 ? -1.637 -10.015 19.986 1.00 86.75 200 ILE A C 1
ATOM 1627 O O . ILE A 1 200 ? -1.690 -8.946 19.385 1.00 86.75 200 ILE A O 1
ATOM 1631 N N . ASN A 1 201 ? -1.782 -11.192 19.373 1.00 83.38 201 ASN A N 1
ATOM 1632 C CA . ASN A 1 201 ? -2.110 -11.307 17.950 1.00 83.38 201 ASN A CA 1
ATOM 1633 C C . ASN A 1 201 ? -3.612 -11.562 17.778 1.00 83.38 201 ASN A C 1
ATOM 1635 O O . ASN A 1 201 ? -4.149 -12.518 18.338 1.00 83.38 201 ASN A O 1
ATOM 1639 N N . CYS A 1 202 ? -4.282 -10.714 17.001 1.00 74.56 202 CYS A N 1
ATOM 1640 C CA . CYS A 1 202 ? -5.684 -10.860 16.628 1.00 74.56 202 CYS A CA 1
ATOM 1641 C C . CYS A 1 202 ? -5.786 -11.302 15.166 1.00 74.56 202 CYS A C 1
ATOM 1643 O O . CYS A 1 202 ? -5.157 -10.701 14.299 1.00 74.56 202 CYS A O 1
ATOM 1645 N N . ASN A 1 203 ? -6.592 -12.325 14.878 1.00 74.88 203 ASN A N 1
ATOM 1646 C CA . ASN A 1 203 ? -6.833 -12.739 13.501 1.00 74.88 203 ASN A CA 1
ATOM 1647 C C . ASN A 1 203 ? -7.860 -11.798 12.844 1.00 74.88 203 ASN A C 1
ATOM 1649 O O . ASN A 1 203 ? -9.045 -11.829 13.178 1.00 74.88 203 ASN A O 1
ATOM 1653 N N . TRP A 1 204 ? -7.399 -10.958 11.920 1.00 67.12 204 TRP A N 1
ATOM 1654 C CA . TRP A 1 204 ? -8.164 -9.933 11.218 1.00 67.12 204 TRP A CA 1
ATOM 1655 C C . TRP A 1 204 ? -8.326 -10.314 9.742 1.00 67.12 204 TRP A C 1
ATOM 1657 O O . TRP A 1 204 ? -7.410 -10.212 8.924 1.00 67.12 204 TRP A O 1
ATOM 1667 N N . LYS A 1 205 ? -9.508 -10.818 9.386 1.00 56.72 205 LYS A N 1
ATOM 1668 C CA . LYS A 1 205 ? -9.769 -11.424 8.073 1.00 56.72 205 LYS A CA 1
ATOM 1669 C C . LYS A 1 205 ? -10.300 -10.399 7.070 1.00 56.72 205 LYS A C 1
ATOM 1671 O O . LYS A 1 205 ? -11.506 -10.311 6.890 1.00 56.72 205 LYS A O 1
ATOM 1676 N N . TYR A 1 206 ? -9.413 -9.657 6.405 1.00 57.91 206 TYR A N 1
ATOM 1677 C CA . TYR A 1 206 ? -9.815 -8.709 5.345 1.00 57.91 206 TYR A CA 1
ATOM 1678 C C . TYR A 1 206 ? -8.864 -8.639 4.138 1.00 57.91 206 TYR A C 1
ATOM 1680 O O . TYR A 1 206 ? -8.971 -7.733 3.318 1.00 57.91 206 TYR A O 1
ATOM 1688 N N . ALA A 1 207 ? -7.952 -9.601 3.972 1.00 53.59 207 ALA A N 1
ATOM 1689 C CA . ALA A 1 207 ? -7.198 -9.715 2.725 1.00 53.59 207 ALA A CA 1
ATOM 1690 C C . ALA A 1 207 ? -8.002 -10.530 1.699 1.00 53.59 207 ALA A C 1
ATOM 1692 O O . ALA A 1 207 ? -8.346 -11.684 1.960 1.00 53.59 207 ALA A O 1
ATOM 1693 N N . TYR A 1 208 ? -8.295 -9.933 0.546 1.00 52.28 208 TYR A N 1
ATOM 1694 C CA . TYR A 1 208 ? -9.009 -10.569 -0.559 1.00 52.28 208 TYR A CA 1
ATOM 1695 C C . TYR A 1 208 ? -8.161 -10.543 -1.837 1.00 52.28 208 TYR A C 1
ATOM 1697 O O . TYR A 1 208 ? -7.190 -9.790 -1.942 1.00 52.28 208 TYR A O 1
ATOM 1705 N N . PHE A 1 209 ? -8.500 -11.429 -2.770 1.00 44.19 209 PHE A N 1
ATOM 1706 C CA . PHE A 1 209 ? -7.895 -11.563 -4.093 1.00 44.19 209 PHE A CA 1
ATOM 1707 C C . PHE A 1 209 ? -8.969 -11.255 -5.131 1.00 44.19 209 PHE A C 1
ATOM 1709 O O . PHE A 1 209 ? -10.053 -11.836 -5.057 1.00 44.19 209 PHE A O 1
ATOM 1716 N N . GLU A 1 210 ? -8.676 -10.364 -6.075 1.00 51.38 210 GLU A N 1
ATOM 1717 C CA . GLU A 1 210 ? -9.598 -10.000 -7.152 1.00 51.38 210 GLU A CA 1
ATOM 1718 C C . GLU A 1 210 ? -9.064 -10.461 -8.506 1.00 51.38 210 GLU A C 1
ATOM 1720 O O . GLU A 1 210 ? -7.868 -10.375 -8.789 1.00 51.38 210 GLU A O 1
ATOM 1725 N N . LEU A 1 211 ? -9.976 -10.943 -9.349 1.00 44.53 211 LEU A N 1
ATOM 1726 C CA . LEU A 1 211 ? -9.721 -11.228 -10.755 1.00 44.53 211 LEU A CA 1
ATOM 1727 C C . LEU A 1 211 ? -10.346 -10.112 -11.587 1.00 44.53 211 LEU A C 1
ATOM 1729 O O . LEU A 1 211 ? -11.530 -9.817 -11.434 1.00 44.53 211 LEU A O 1
ATOM 1733 N N . ALA A 1 212 ? -9.561 -9.533 -12.488 1.00 51.62 212 ALA A N 1
ATOM 1734 C CA . ALA A 1 212 ? -10.035 -8.553 -13.452 1.00 51.62 212 ALA A CA 1
ATOM 1735 C C . ALA A 1 212 ? -9.853 -9.101 -14.871 1.00 51.62 212 ALA A C 1
ATOM 1737 O O . ALA A 1 212 ? -8.780 -9.593 -15.223 1.00 51.62 212 ALA A O 1
ATOM 1738 N N . GLN A 1 213 ? -10.900 -9.000 -15.689 1.00 44.31 213 GLN A N 1
ATOM 1739 C CA . GLN A 1 213 ? -10.826 -9.209 -17.131 1.00 44.31 213 GLN A CA 1
ATOM 1740 C C . GLN A 1 213 ? -10.790 -7.839 -17.807 1.00 44.31 213 GLN A C 1
ATOM 1742 O O . GLN A 1 213 ? -11.582 -6.957 -17.478 1.00 44.31 213 GLN A O 1
ATOM 1747 N N . ARG A 1 214 ? -9.863 -7.657 -18.748 1.00 52.75 214 ARG A N 1
ATOM 1748 C CA . ARG A 1 214 ? -9.820 -6.474 -19.608 1.00 52.75 214 ARG A CA 1
ATOM 1749 C C . ARG A 1 214 ? -10.251 -6.891 -21.001 1.00 52.75 214 ARG A C 1
ATOM 1751 O O . ARG A 1 214 ? -9.545 -7.663 -21.643 1.00 52.75 214 ARG A O 1
ATOM 1758 N N . ASP A 1 215 ? -11.380 -6.369 -21.454 1.00 47.94 215 ASP A N 1
ATOM 1759 C CA . ASP A 1 215 ? -11.778 -6.525 -22.846 1.00 47.94 215 ASP A CA 1
ATOM 1760 C C . ASP A 1 215 ? -10.973 -5.555 -23.717 1.00 47.94 215 ASP A C 1
ATOM 1762 O O . ASP A 1 215 ? -10.704 -4.410 -23.335 1.00 47.94 215 ASP A O 1
ATOM 1766 N N . SER A 1 216 ? -10.556 -6.020 -24.893 1.00 41.50 216 SER A N 1
ATOM 1767 C CA . SER A 1 216 ? -9.939 -5.170 -25.907 1.00 41.50 216 SER A CA 1
ATOM 1768 C C . SER A 1 216 ? -11.010 -4.232 -26.459 1.00 41.50 216 SER A C 1
ATOM 1770 O O . SER A 1 216 ? -11.824 -4.646 -27.282 1.00 41.50 216 SER A O 1
ATOM 1772 N N . PHE A 1 217 ? -11.028 -2.974 -26.026 1.00 37.06 217 PHE A N 1
ATOM 1773 C CA . PHE A 1 217 ? -11.785 -1.956 -26.747 1.00 37.06 217 PHE A CA 1
ATOM 1774 C C . PHE A 1 217 ? -11.032 -1.648 -28.047 1.00 37.06 217 PHE A C 1
ATOM 1776 O O . PHE A 1 217 ? -9.937 -1.084 -28.010 1.00 37.06 217 PHE A O 1
ATOM 1783 N N . THR A 1 218 ? -11.584 -2.114 -29.170 1.00 35.78 218 THR A N 1
ATOM 1784 C CA . THR A 1 218 ? -11.222 -1.680 -30.531 1.00 35.78 218 THR A CA 1
ATOM 1785 C C . THR A 1 218 ? -11.610 -0.233 -30.764 1.00 35.78 218 THR A C 1
ATOM 1787 O O . THR A 1 218 ? -12.739 0.117 -30.346 1.00 35.78 218 THR A O 1
#

InterPro domains:
  IPR009770 2-oxoadipate dioxygenase/decarboxylase [PF07063] (42-187)
  IPR009770 2-oxoadipate dioxygenase/decarboxylase [SM01150] (17-217)

Secondary structure (DSSP, 8-state):
-PPPPTTSPPPHHHHHHHHHHHHHHHHHHHH-TTHHHHHHHHHHTT----------S-HHHHHHHHHHTT-EEEEEEEEGGGTEEEEEEE-SSTTSPPEEEEEE-GGGS-HHHHHHHHHHHTT------HHHHHHHHGGGT--SS-HHHHHHHHHHHHHS--SPPPBHHHHHHHHHH-HHHHHHHS-SSEEEEEETTEEEEEE---------------

pLDDT: mean 80.04, std 15.33, range [35.78, 96.5]